Protein AF-A0A3M1V820-F1 (afdb_monomer)

Secondary structure (DSSP, 8-state):
--PPPP------------SSSSSSTTS--PPP---------PPP----------PPPPP---------------------------PPPPPPPP-------HHHHHHHHHHHHHHHHHHHHHHHHHHHTTT--HHHHHHHHHHHHHHTT-EEEEEEEEEEEEEEEE---GGGGGGG-GGGEEEEEEEEEEEEIIIIIHHHHHHHHHHHHHGGG-HHHHHHHHHHHHHHHHHHHHH-EEETTTEEE--TTHHHHHHHHHHHHH-TT-HHHHHHHHHHHHHHIIIIIIIIHHHHHHTTS--SEEEETTTGGGSHHHHHHHHHHHH-

Sequence (324 aa):
MPEPSRPIRATVSAMATGYTLDRELATGRRSAVVRVEERCGLPAASNRGQRRRRERPFEVVCGGGVSHRRTPHRCCERKASVSSRMEPPLPPVPPIYPMIGCASLLLALLFVLLLPLLLMDLMQTALIRLHLTPAAALLTVLGIFVGSVINIPVYRIEREEWQPVYVVGPLGLGLFSDRFRRVRQETIIAINVGGCVIPCLLVLWELTHIVPLGSDALVRTLVVTALNIGACYAVARPVPGLGIMMPGFVSPLVAVSASWLVMIGMPEIRVAAAFIAGVLGPLVGADLLHLREVRGVAMGMLSIGGAGTFDGIVLSGILAAVLA

Solvent-accessible surface area (backbone atoms only — not comparable to full-atom values): 19132 Å² total; per-residue (Å²): 136,90,81,84,84,87,79,83,90,78,88,82,85,74,91,77,89,84,81,77,71,80,74,52,79,81,54,97,67,85,85,80,85,85,79,88,81,88,82,84,82,77,84,89,78,86,82,87,84,87,84,89,83,90,87,78,91,81,87,83,84,91,77,89,84,91,82,92,80,95,72,90,72,81,78,77,78,78,76,78,76,79,76,78,76,72,74,76,77,75,76,79,77,77,84,80,73,78,85,64,48,73,66,54,50,49,50,50,52,49,46,68,61,45,50,59,55,53,50,51,52,52,44,32,55,21,32,40,70,58,83,32,53,71,67,58,17,47,53,46,54,52,44,23,58,63,26,25,78,40,66,48,77,77,46,77,42,82,41,96,60,79,18,68,23,80,44,70,40,82,93,53,59,29,76,80,41,80,87,46,54,47,71,34,47,39,31,35,36,24,42,9,37,16,10,34,50,49,54,51,51,50,39,56,55,46,45,67,67,37,56,81,71,36,68,66,52,44,52,44,34,50,49,28,23,51,54,13,17,53,53,27,37,75,61,35,42,79,40,80,74,75,46,76,46,60,71,64,62,55,30,18,53,43,8,24,54,37,23,65,68,60,34,66,96,39,72,90,51,24,26,43,36,5,22,39,8,3,30,46,3,34,47,45,18,32,50,60,69,41,47,72,62,46,72,75,47,64,38,31,65,48,45,47,29,48,72,8,58,77,14,53,27,39,45,9,15,37,51,3,28,66,72,78

Mean predicted aligned error: 17.25 Å

Foldseek 3Di:
DDDDDDDDDDDDDDDDDDDPPPPPVVPPDDDDDDDDDDDDDDPDDDDDDDDDDDDDDDDDDDDDDDDDDDDDDPPPPPPPPPPPPPDPPDPPDPPPPPPCDPVNVVVVVVCVVVVLVVVLVLQLVLVVLLVDDSVRSNVLSVQLQVQLVDWAFDDKDFAPDWFFAQPCDPPSVSVVDPVNGDTDRMETETEGCNQAVSLVVSLVSLVVVQVVVDDLSVVLLVVLLVQLLQQLQVAWDQDAAPGIDGDLVSQLVSLQVSLVVSCVVPPSSSLSSSLNSQQNNCQNNTHVVCVVVCSVHRYHYHYRSNVGCPDSNNCSSSSNNSND

pLDDT: mean 70.62, std 27.75, range [24.06, 98.69]

Structure (mmCIF, N/CA/C/O backbone):
data_AF-A0A3M1V820-F1
#
_entry.id   AF-A0A3M1V820-F1
#
loop_
_atom_site.group_PDB
_atom_site.id
_atom_site.type_symbol
_atom_site.label_atom_id
_atom_site.label_alt_id
_atom_site.label_comp_id
_atom_site.label_asym_id
_atom_site.label_entity_id
_atom_site.label_seq_id
_atom_site.pdbx_PDB_ins_code
_atom_site.Cartn_x
_atom_site.Cartn_y
_atom_site.Cartn_z
_atom_site.occupancy
_atom_site.B_iso_or_equiv
_atom_site.auth_seq_id
_atom_site.auth_comp_id
_atom_site.auth_asym_id
_atom_site.auth_atom_id
_atom_site.pdbx_PDB_model_num
ATOM 1 N N . MET A 1 1 ? -81.909 18.858 45.962 1.00 32.38 1 MET A N 1
ATOM 2 C CA . MET A 1 1 ? -80.833 17.955 46.419 1.00 32.38 1 MET A CA 1
ATOM 3 C C . MET A 1 1 ? -79.939 17.671 45.226 1.00 32.38 1 MET A C 1
ATOM 5 O O . MET A 1 1 ? -80.479 17.175 44.246 1.00 32.38 1 MET A O 1
ATOM 9 N N . PRO A 1 2 ? -78.657 18.063 45.218 1.00 36.12 2 PRO A N 1
ATOM 10 C CA . PRO A 1 2 ? -77.803 17.800 44.069 1.00 36.12 2 PRO A CA 1
ATOM 11 C C . PRO A 1 2 ? -77.073 16.462 44.249 1.00 36.12 2 PRO A C 1
ATOM 13 O O . PRO A 1 2 ? -76.250 16.318 45.150 1.00 36.12 2 PRO A O 1
ATOM 16 N N . GLU A 1 3 ? -77.389 15.491 43.390 1.00 32.41 3 GLU A N 1
ATOM 17 C CA . GLU A 1 3 ? -76.540 14.323 43.137 1.00 32.41 3 GLU A CA 1
ATOM 18 C C . GLU A 1 3 ? -75.417 14.694 42.148 1.00 32.41 3 GLU A C 1
ATOM 20 O O . GLU A 1 3 ? -75.668 15.429 41.187 1.00 32.41 3 GLU A O 1
ATOM 25 N N . PRO A 1 4 ? -74.180 14.210 42.365 1.00 34.75 4 PRO A N 1
ATOM 26 C CA . PRO A 1 4 ? -73.022 14.592 41.574 1.00 34.75 4 PRO A CA 1
ATOM 27 C C . PRO A 1 4 ? -72.835 13.752 40.300 1.00 34.75 4 PRO A C 1
ATOM 29 O O . PRO A 1 4 ? -73.167 12.570 40.205 1.00 34.75 4 PRO A O 1
ATOM 32 N N . SER A 1 5 ? -72.236 14.428 39.328 1.00 32.34 5 SER A N 1
ATOM 33 C CA . SER A 1 5 ? -71.859 14.027 37.979 1.00 32.34 5 SER A CA 1
ATOM 34 C C . SER A 1 5 ? -70.957 12.785 37.897 1.00 32.34 5 SER A C 1
ATOM 36 O O . SER A 1 5 ? -69.951 12.657 38.590 1.00 32.34 5 SER A O 1
ATOM 38 N N . ARG A 1 6 ? -71.278 11.891 36.952 1.00 31.89 6 ARG A N 1
ATOM 39 C CA . ARG A 1 6 ? -70.390 10.820 36.469 1.00 31.89 6 ARG A CA 1
ATOM 40 C C . ARG A 1 6 ? -69.459 11.361 35.376 1.00 31.89 6 ARG A C 1
ATOM 42 O O . ARG A 1 6 ? -69.975 11.948 34.426 1.00 31.89 6 ARG A O 1
ATOM 49 N N . PRO A 1 7 ? -68.151 11.046 35.402 1.00 28.52 7 PRO A N 1
ATOM 50 C CA . PRO A 1 7 ? -67.354 11.065 34.183 1.00 28.52 7 PRO A CA 1
ATOM 51 C C . PRO A 1 7 ? -66.745 9.692 33.841 1.00 28.52 7 PRO A C 1
ATOM 53 O O . PRO A 1 7 ? -66.083 9.046 34.646 1.00 28.52 7 PRO A O 1
ATOM 56 N N . ILE A 1 8 ? -67.038 9.264 32.609 1.00 25.95 8 ILE A N 1
ATOM 57 C CA . ILE A 1 8 ? -66.107 8.804 31.562 1.00 25.95 8 I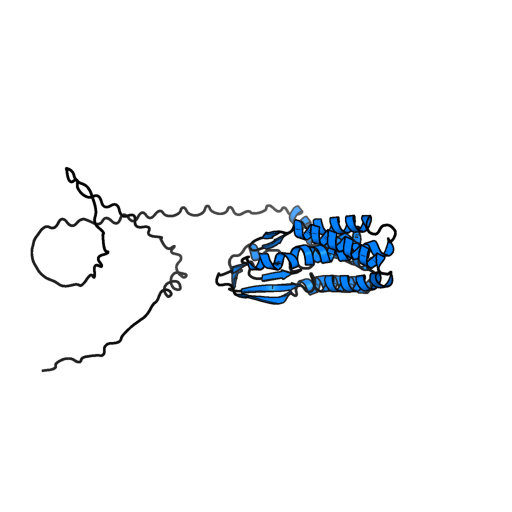LE A CA 1
ATOM 58 C C . ILE A 1 8 ? -64.945 7.896 32.026 1.00 25.95 8 ILE A C 1
ATOM 60 O O . ILE A 1 8 ? -63.929 8.356 32.539 1.00 25.95 8 ILE A O 1
ATOM 64 N N . ARG A 1 9 ? -65.056 6.589 31.732 1.00 24.73 9 ARG A N 1
ATOM 65 C CA . ARG A 1 9 ? -63.930 5.636 31.751 1.00 24.73 9 ARG A CA 1
ATOM 66 C C . ARG A 1 9 ? -62.991 5.923 30.576 1.00 24.73 9 ARG A C 1
ATOM 68 O O . ARG A 1 9 ? -63.381 5.728 29.429 1.00 24.73 9 ARG A O 1
ATOM 75 N N . ALA A 1 10 ? -61.755 6.312 30.875 1.00 25.11 10 ALA A N 1
ATOM 76 C CA . ALA A 1 10 ? -60.638 6.270 29.939 1.00 25.11 10 ALA A CA 1
ATOM 77 C C . ALA A 1 10 ? -59.863 4.958 30.135 1.00 25.11 10 ALA A C 1
ATOM 79 O O . ALA A 1 10 ? -59.412 4.645 31.237 1.00 25.11 10 ALA A O 1
ATOM 80 N N . THR A 1 11 ? -59.727 4.185 29.064 1.00 24.06 11 THR A N 1
ATOM 81 C CA . THR A 1 11 ? -58.868 3.001 28.993 1.00 24.06 11 THR A CA 1
ATOM 82 C C . THR A 1 11 ? -57.445 3.479 28.707 1.00 24.06 11 THR A C 1
ATOM 84 O O . THR A 1 11 ? -57.199 4.027 27.637 1.00 24.06 11 THR A O 1
ATOM 87 N N . VAL A 1 12 ? -56.509 3.300 29.644 1.00 24.58 12 VAL A N 1
ATOM 88 C CA . VAL A 1 12 ? -55.084 3.595 29.421 1.00 24.58 12 VAL A CA 1
ATOM 89 C C . VAL A 1 12 ? -54.324 2.277 29.335 1.00 24.58 12 VAL A C 1
ATOM 91 O O . VAL A 1 12 ? -54.120 1.592 30.333 1.00 24.58 12 VAL A O 1
ATOM 94 N N . SER A 1 13 ? -53.921 1.935 28.115 1.00 25.66 13 SER A N 1
ATOM 95 C CA . SER A 1 13 ? -52.813 1.027 27.838 1.00 25.66 13 SER A CA 1
ATOM 96 C C . SER A 1 13 ? -51.573 1.893 27.648 1.00 25.66 13 SER A C 1
ATOM 98 O O . SER A 1 13 ? -51.570 2.735 26.753 1.00 25.66 13 SER A O 1
ATOM 100 N N . ALA A 1 14 ? -50.540 1.718 28.471 1.00 26.52 14 ALA A N 1
ATOM 101 C CA . ALA A 1 14 ? -49.225 2.282 28.186 1.00 26.52 14 ALA A CA 1
ATOM 102 C C . ALA A 1 14 ? -48.120 1.484 28.887 1.00 26.52 14 ALA A C 1
ATOM 104 O O . ALA A 1 14 ? -47.886 1.616 30.088 1.00 26.52 14 ALA A O 1
ATOM 105 N N . MET A 1 15 ? -47.423 0.672 28.088 1.00 31.66 15 MET A N 1
ATOM 106 C CA . MET A 1 15 ? -45.997 0.416 28.268 1.00 31.66 15 MET A CA 1
ATOM 107 C C . MET A 1 15 ? -45.270 1.760 28.411 1.00 31.66 15 MET A C 1
ATOM 109 O O . MET A 1 15 ? -45.431 2.628 27.557 1.00 31.66 15 MET A O 1
ATOM 113 N N . ALA A 1 16 ? -44.465 1.930 29.456 1.00 27.30 16 ALA A N 1
ATOM 114 C CA . ALA A 1 16 ? -43.548 3.062 29.566 1.00 27.30 16 ALA A CA 1
ATOM 115 C C . ALA A 1 16 ? -42.323 2.684 30.410 1.00 27.30 16 ALA A C 1
ATOM 117 O O . ALA A 1 16 ? -42.145 3.129 31.542 1.00 27.30 16 ALA A O 1
ATOM 118 N N . THR A 1 17 ? -41.458 1.845 29.843 1.00 37.72 17 THR A N 1
ATOM 119 C CA . THR A 1 17 ? -40.022 1.879 30.136 1.00 37.72 17 THR A CA 1
ATOM 120 C C . THR A 1 17 ? -39.424 2.988 29.277 1.00 37.72 17 THR A C 1
ATOM 122 O O . THR A 1 17 ? -39.467 2.904 28.056 1.00 37.72 17 THR A O 1
ATOM 125 N N . GLY A 1 18 ? -38.871 4.021 29.911 1.00 30.86 18 GLY A N 1
ATOM 126 C CA . GLY A 1 18 ? -38.092 5.051 29.223 1.00 30.86 18 GLY A CA 1
ATOM 127 C C . GLY A 1 18 ? -38.722 6.434 29.272 1.00 30.86 18 GLY A C 1
ATOM 128 O O . GLY A 1 18 ? -39.272 6.871 28.284 1.00 30.86 18 GLY A O 1
ATOM 129 N N . TYR A 1 19 ? -38.616 7.118 30.414 1.00 26.17 19 TYR A N 1
ATOM 130 C CA . TYR A 1 19 ? -38.608 8.594 30.479 1.00 26.17 19 TYR A CA 1
ATOM 131 C C . TYR A 1 19 ? -37.955 9.145 31.767 1.00 26.17 19 TYR A C 1
ATOM 133 O O . TYR A 1 19 ? -37.927 10.354 31.978 1.00 26.17 19 TYR A O 1
ATOM 141 N N . THR A 1 20 ? -37.380 8.302 32.636 1.00 27.59 20 THR A N 1
ATOM 142 C CA . THR A 1 20 ? -36.793 8.732 33.922 1.00 27.59 20 THR A CA 1
ATOM 143 C C . THR A 1 20 ? -35.267 8.865 33.936 1.00 27.59 20 THR A C 1
ATOM 145 O O . THR A 1 20 ? -34.715 9.189 34.980 1.00 27.59 20 THR A O 1
ATOM 148 N N . LEU A 1 21 ? -34.571 8.684 32.806 1.00 29.91 21 LEU A N 1
ATOM 149 C CA . LEU A 1 21 ? -33.102 8.794 32.747 1.00 29.91 21 LEU A CA 1
ATOM 150 C C . LEU A 1 21 ? -32.578 10.210 32.440 1.00 29.91 21 LEU A C 1
ATOM 152 O O . LEU A 1 21 ? -31.451 10.526 32.810 1.00 29.91 21 LEU A O 1
ATOM 156 N N . ASP A 1 22 ? -33.390 11.099 31.859 1.00 27.75 22 ASP A N 1
ATOM 157 C CA . ASP A 1 22 ? -32.911 12.425 31.423 1.00 27.75 22 ASP A CA 1
ATOM 158 C C . ASP A 1 22 ? -32.883 13.502 32.520 1.00 27.75 22 ASP A C 1
ATOM 160 O O . ASP A 1 22 ? -32.276 14.556 32.336 1.00 27.75 22 ASP A O 1
ATOM 164 N N . ARG A 1 23 ? -33.492 13.268 33.692 1.00 27.66 23 ARG A N 1
ATOM 165 C CA . ARG A 1 23 ? -33.484 14.253 34.795 1.00 27.66 23 ARG A CA 1
ATOM 166 C C . ARG A 1 23 ? -32.422 14.018 35.871 1.00 27.66 23 ARG A C 1
ATOM 168 O O . ARG A 1 23 ? -32.161 14.939 36.640 1.00 27.66 23 ARG A O 1
ATOM 175 N N . GLU A 1 24 ? -31.770 12.854 35.912 1.00 32.28 24 GLU A N 1
ATOM 176 C CA . GLU A 1 24 ? -30.721 12.560 36.911 1.00 32.28 24 GLU A CA 1
ATOM 177 C C . GLU A 1 24 ? -29.295 12.912 36.449 1.00 32.28 24 GLU A C 1
ATOM 179 O O . GLU A 1 24 ? -28.386 13.002 37.272 1.00 32.28 24 GLU A O 1
ATOM 184 N N . LEU A 1 25 ? -29.085 13.236 35.168 1.00 31.64 25 LEU A N 1
ATOM 185 C CA . LEU A 1 25 ? -27.771 13.642 34.642 1.00 31.64 25 LEU A CA 1
ATOM 186 C C . LEU A 1 25 ? -27.348 15.081 35.009 1.00 31.64 25 LEU A C 1
ATOM 188 O O . LEU A 1 25 ? -26.201 15.454 34.774 1.00 31.64 25 LEU A O 1
ATOM 192 N N . ALA A 1 26 ? -28.223 15.879 35.633 1.00 33.12 26 ALA A N 1
ATOM 193 C CA . ALA A 1 26 ? -27.904 17.242 36.081 1.00 33.12 26 ALA A CA 1
ATOM 194 C C . ALA A 1 26 ? -27.419 17.332 37.543 1.00 33.12 26 ALA A C 1
ATOM 196 O O . ALA A 1 26 ? -26.947 18.382 37.974 1.00 33.12 26 ALA A O 1
ATOM 197 N N . THR A 1 27 ? -27.505 16.252 38.324 1.00 34.19 27 THR A N 1
ATOM 198 C CA . THR A 1 27 ? -27.058 16.241 39.726 1.00 34.19 27 THR A CA 1
ATOM 199 C C . THR A 1 27 ? -26.357 14.921 40.004 1.00 34.19 27 THR A C 1
ATOM 201 O O . THR A 1 27 ? -27.015 13.919 40.228 1.00 34.19 27 THR A O 1
ATOM 204 N N . GLY A 1 28 ? -25.023 14.897 39.934 1.00 32.66 28 GLY A N 1
ATOM 205 C CA . GLY A 1 28 ? -24.199 13.682 39.993 1.00 32.66 28 GLY A CA 1
ATOM 206 C C . GLY A 1 28 ? -24.381 12.817 41.249 1.00 32.66 28 GLY A C 1
ATOM 207 O O . GLY A 1 28 ? -23.524 12.796 42.131 1.00 32.66 28 GLY A O 1
ATOM 208 N N . ARG A 1 29 ? -25.468 12.049 41.312 1.00 31.08 29 ARG A N 1
ATOM 209 C CA . ARG A 1 29 ? -25.733 11.017 42.313 1.00 31.08 29 ARG A CA 1
ATOM 210 C C . ARG A 1 29 ? -25.803 9.673 41.601 1.00 31.08 29 ARG A C 1
ATOM 212 O O . ARG A 1 29 ? -26.635 9.454 40.734 1.00 31.08 29 ARG A O 1
ATOM 219 N N . ARG A 1 30 ? -24.860 8.796 41.950 1.00 31.66 30 ARG A N 1
ATOM 220 C CA . ARG A 1 30 ? -24.718 7.445 41.393 1.00 31.66 30 ARG A CA 1
ATOM 221 C C . ARG A 1 30 ? -25.864 6.555 41.879 1.00 31.66 30 ARG A C 1
ATOM 223 O O . ARG A 1 30 ? -26.168 6.543 43.070 1.00 31.66 30 ARG A O 1
ATOM 230 N N . SER A 1 31 ? -26.466 5.806 40.962 1.00 30.47 31 SER A N 1
ATOM 231 C CA . SER A 1 31 ? -27.559 4.867 41.223 1.00 30.47 31 SER A CA 1
ATOM 232 C C . SER A 1 31 ? -27.061 3.635 41.993 1.00 30.47 31 SER A C 1
ATOM 234 O O . SER A 1 31 ? -26.048 3.038 41.633 1.00 30.47 31 SER A O 1
ATOM 236 N N . ALA A 1 32 ? -27.774 3.237 43.048 1.00 28.92 32 ALA A N 1
ATOM 237 C CA . ALA A 1 32 ? -27.504 2.012 43.798 1.00 28.92 32 ALA A CA 1
ATOM 238 C C . ALA A 1 32 ? -28.244 0.822 43.165 1.00 28.92 32 ALA A C 1
ATOM 240 O O . ALA A 1 32 ? -29.462 0.865 42.995 1.00 28.92 32 ALA A O 1
ATOM 241 N N . VAL A 1 33 ? -27.527 -0.259 42.849 1.00 28.88 33 VAL A N 1
ATOM 242 C CA . VAL A 1 33 ? -28.131 -1.532 42.428 1.00 28.88 33 VAL A CA 1
ATOM 243 C C . VAL A 1 33 ? -28.560 -2.301 43.680 1.00 28.88 33 VAL A C 1
ATOM 245 O O . VAL A 1 33 ? -27.724 -2.751 44.461 1.00 28.88 33 VAL A O 1
ATOM 248 N N . VAL A 1 34 ? -29.870 -2.452 43.889 1.00 26.91 34 VAL A N 1
ATOM 249 C CA . VAL A 1 34 ? -30.429 -3.207 45.021 1.00 26.91 34 VAL A CA 1
ATOM 250 C C . VAL A 1 34 ? -30.570 -4.677 44.624 1.00 26.91 34 VAL A C 1
ATOM 252 O O . VAL A 1 34 ? -31.413 -5.027 43.802 1.00 26.91 34 VAL A O 1
ATOM 255 N N . ARG A 1 35 ? -29.752 -5.554 45.217 1.00 25.77 35 ARG A N 1
ATOM 256 C CA . ARG A 1 35 ? -29.899 -7.015 45.118 1.00 25.77 35 ARG A CA 1
ATOM 257 C C . ARG A 1 35 ? -30.579 -7.517 46.399 1.00 25.77 35 ARG A C 1
ATOM 259 O O . ARG A 1 35 ? -30.016 -7.378 47.480 1.00 25.77 35 ARG A O 1
ATOM 266 N N . VAL A 1 36 ? -31.795 -8.052 46.285 1.00 28.42 36 VAL A N 1
ATOM 267 C CA . VAL A 1 36 ? -32.568 -8.597 47.418 1.00 28.42 36 VAL A CA 1
ATOM 268 C C . VAL A 1 36 ? -32.260 -10.092 47.551 1.00 28.42 36 VAL A C 1
ATOM 270 O O . VAL A 1 36 ? -32.600 -10.865 46.662 1.00 28.42 36 VAL A O 1
ATOM 273 N N . GLU A 1 37 ? -31.602 -10.502 48.639 1.00 27.64 37 GLU A N 1
ATOM 274 C CA . GLU A 1 37 ? -31.499 -11.914 49.044 1.00 27.64 37 GLU A CA 1
ATOM 275 C C . GLU A 1 37 ? -32.604 -12.234 50.062 1.00 27.64 37 GLU A C 1
ATOM 277 O O . GLU A 1 37 ? -32.662 -11.638 51.139 1.00 27.64 37 GLU A O 1
ATOM 282 N N . GLU A 1 38 ? -33.473 -13.194 49.744 1.00 31.33 38 GLU A N 1
ATOM 283 C CA . GLU A 1 38 ? -34.455 -13.734 50.686 1.00 31.33 38 GLU A CA 1
ATOM 284 C C . GLU A 1 38 ? -33.815 -14.835 51.548 1.00 31.33 38 GLU A C 1
ATOM 286 O O . GLU A 1 38 ? -33.436 -15.896 51.054 1.00 31.33 38 GLU A O 1
ATOM 291 N N . ARG A 1 39 ? -33.731 -14.623 52.867 1.00 26.91 39 ARG A N 1
ATOM 292 C CA . ARG A 1 39 ? -33.581 -15.714 53.846 1.00 26.91 39 ARG A CA 1
ATOM 293 C C . ARG A 1 39 ? -34.841 -15.802 54.695 1.00 26.91 39 ARG A C 1
ATOM 295 O O . ARG A 1 39 ? -34.973 -15.099 55.694 1.00 26.91 39 ARG A O 1
ATOM 302 N N . CYS A 1 40 ? -35.753 -16.697 54.328 1.00 30.05 40 CYS A N 1
ATOM 303 C CA . CYS A 1 40 ? -36.837 -17.116 55.213 1.00 30.05 40 CYS A CA 1
ATOM 304 C C . CYS A 1 40 ? -36.332 -18.203 56.172 1.00 30.05 40 CYS A C 1
ATOM 306 O O . CYS A 1 40 ? -36.133 -19.350 55.781 1.00 30.05 40 CYS A O 1
ATOM 308 N N . GLY A 1 41 ? -36.140 -17.846 57.443 1.00 27.27 41 GLY A N 1
ATOM 309 C CA . GLY A 1 41 ? -36.051 -18.813 58.536 1.00 27.27 41 GLY A CA 1
ATOM 310 C C . GLY A 1 41 ? -37.455 -19.212 58.990 1.00 27.27 41 GLY A C 1
ATOM 311 O O . GLY A 1 41 ? -38.169 -18.393 59.564 1.00 27.27 41 GLY A O 1
ATOM 312 N N . LEU A 1 42 ? -37.860 -20.455 58.732 1.00 29.16 42 LEU A N 1
ATOM 313 C CA . LEU A 1 42 ? -39.041 -21.068 59.352 1.00 29.16 42 LEU A CA 1
ATOM 314 C C . LEU A 1 42 ? -38.680 -21.570 60.764 1.00 29.16 42 LEU A C 1
ATOM 316 O O . LEU A 1 42 ? -37.586 -22.113 60.940 1.00 29.16 42 LEU A O 1
ATOM 320 N N . PRO A 1 43 ? -39.564 -21.450 61.773 1.00 29.16 43 PRO A N 1
ATOM 321 C CA . PRO A 1 43 ? -39.369 -22.138 63.044 1.00 29.16 43 PRO A CA 1
ATOM 322 C C . PRO A 1 43 ? -39.544 -23.658 62.874 1.00 29.16 43 PRO A C 1
ATOM 324 O O . PRO A 1 43 ? -40.358 -24.129 62.081 1.00 29.16 43 PRO A O 1
ATOM 327 N N . ALA A 1 44 ? -38.738 -24.411 63.623 1.00 30.88 44 ALA A N 1
ATOM 328 C CA . ALA A 1 44 ? -38.570 -25.857 63.533 1.00 30.88 44 ALA A CA 1
ATOM 329 C C . ALA A 1 44 ? -39.866 -26.658 63.763 1.00 30.88 44 ALA A C 1
ATOM 331 O O . ALA A 1 44 ? -40.577 -26.432 64.741 1.00 30.88 44 ALA A O 1
ATOM 332 N N . ALA A 1 45 ? -40.107 -27.665 62.919 1.00 30.41 45 ALA A N 1
ATOM 333 C CA . ALA A 1 45 ? -41.097 -28.711 63.156 1.00 30.41 45 ALA A CA 1
ATOM 334 C C . ALA A 1 45 ? -40.397 -30.071 63.257 1.00 30.41 45 ALA A C 1
ATOM 336 O O . ALA A 1 45 ? -39.675 -30.499 62.355 1.00 30.41 45 ALA A O 1
ATOM 337 N N . SER A 1 46 ? -40.605 -30.734 64.392 1.00 31.14 46 SER A N 1
ATOM 338 C CA . SER A 1 46 ? -40.155 -32.095 64.650 1.00 31.14 46 SER A CA 1
ATOM 339 C C . SER A 1 46 ? -40.947 -33.097 63.796 1.00 31.14 46 SER A C 1
ATOM 341 O O . SER A 1 46 ? -42.172 -33.028 63.747 1.00 31.14 46 SER A O 1
ATOM 343 N N . ASN A 1 47 ? -40.216 -34.079 63.265 1.00 29.34 47 ASN A N 1
ATOM 344 C CA . ASN A 1 47 ? -40.627 -35.410 62.805 1.00 29.34 47 ASN A CA 1
ATOM 345 C C . ASN A 1 47 ? -41.383 -35.617 61.469 1.00 29.34 47 ASN A C 1
ATOM 347 O O . ASN A 1 47 ? -42.556 -35.307 61.321 1.00 29.34 47 ASN A O 1
ATOM 351 N N . ARG A 1 48 ? -40.677 -36.382 60.612 1.00 29.42 48 ARG A N 1
ATOM 352 C CA . ARG A 1 48 ? -41.108 -37.422 59.649 1.00 29.42 48 ARG A CA 1
ATOM 353 C C . ARG A 1 48 ? -42.054 -37.043 58.501 1.00 29.42 48 ARG A C 1
ATOM 355 O O . ARG A 1 48 ? -43.219 -36.743 58.701 1.00 29.42 48 ARG A O 1
ATOM 362 N N . GLY A 1 49 ? -41.594 -37.346 57.281 1.00 27.50 49 GLY A N 1
ATOM 363 C CA . GLY A 1 49 ? -42.474 -37.812 56.201 1.00 27.50 49 GLY A CA 1
ATOM 364 C C . GLY A 1 49 ? -42.381 -37.020 54.900 1.00 27.50 49 GLY A C 1
ATOM 365 O O . GLY A 1 49 ? -42.615 -35.825 54.850 1.00 27.50 49 GLY A O 1
ATOM 366 N N . GLN A 1 50 ? -42.030 -37.725 53.833 1.00 28.86 50 GLN A N 1
ATOM 367 C CA . GLN A 1 50 ? -41.774 -37.258 52.474 1.00 28.86 50 GLN A CA 1
ATOM 368 C C . GLN A 1 50 ? -42.942 -36.551 51.743 1.00 28.86 50 GLN A C 1
ATOM 370 O O . GLN A 1 50 ? -44.058 -37.051 51.698 1.00 28.86 50 GLN A O 1
ATOM 375 N N . ARG A 1 51 ? -42.529 -35.551 50.942 1.00 26.50 51 ARG A N 1
ATOM 376 C CA . ARG A 1 51 ? -42.893 -35.262 49.530 1.00 26.50 51 ARG A CA 1
ATOM 377 C C . ARG A 1 51 ? -44.140 -34.418 49.171 1.00 26.50 51 ARG A C 1
ATOM 379 O O . ARG A 1 51 ? -45.276 -34.850 49.272 1.00 26.50 51 ARG A O 1
ATOM 386 N N . ARG A 1 52 ? -43.794 -33.347 48.426 1.00 28.17 52 ARG A N 1
ATOM 387 C CA . ARG A 1 52 ? -44.448 -32.699 47.261 1.00 28.17 52 ARG A CA 1
ATOM 388 C C . ARG A 1 52 ? -45.740 -31.899 47.496 1.00 28.17 52 ARG A C 1
ATOM 390 O O . ARG A 1 52 ? -46.800 -32.498 47.600 1.00 28.17 52 ARG A O 1
ATOM 397 N N . ARG A 1 53 ? -45.688 -30.577 47.235 1.00 25.81 53 ARG A N 1
ATOM 398 C CA . ARG A 1 53 ? -46.519 -29.921 46.191 1.00 25.81 53 ARG A CA 1
ATOM 399 C C . ARG A 1 53 ? -46.185 -28.435 45.938 1.00 25.81 53 ARG A C 1
ATOM 401 O O . ARG A 1 53 ? -46.119 -27.645 46.860 1.00 25.81 53 ARG A O 1
ATOM 408 N N . ARG A 1 54 ? -46.037 -28.143 44.636 1.00 27.33 54 ARG A N 1
ATOM 409 C CA . ARG A 1 54 ? -46.223 -26.899 43.854 1.00 27.33 54 ARG A CA 1
ATOM 410 C C . ARG A 1 54 ? -46.621 -25.619 44.610 1.00 27.33 54 ARG A C 1
ATOM 412 O O . ARG A 1 54 ? -47.730 -25.549 45.129 1.00 27.33 54 ARG A O 1
ATOM 419 N N . GLU A 1 55 ? -45.819 -24.568 44.453 1.00 26.89 55 GLU A N 1
ATOM 420 C CA . GLU A 1 55 ? -46.197 -23.183 44.761 1.00 26.89 55 GLU A CA 1
ATOM 421 C C . GLU A 1 55 ? -46.612 -22.443 43.476 1.00 26.89 55 GLU A C 1
ATOM 423 O O . GLU A 1 55 ? -45.950 -22.538 42.441 1.00 26.89 55 GLU A O 1
ATOM 428 N N . ARG A 1 56 ? -47.759 -21.755 43.531 1.00 24.17 56 ARG A N 1
ATOM 429 C CA . ARG A 1 56 ? -48.204 -20.742 42.558 1.00 24.17 56 ARG A CA 1
ATOM 430 C C . ARG A 1 56 ? -47.920 -19.360 43.162 1.00 24.17 56 ARG A C 1
ATOM 432 O O . ARG A 1 56 ? -48.012 -19.245 44.384 1.00 24.17 56 ARG A O 1
ATOM 439 N N . PRO A 1 57 ? -47.648 -18.318 42.361 1.00 26.14 57 PRO A N 1
ATOM 440 C CA . PRO A 1 57 ? -47.402 -16.988 42.899 1.00 26.14 57 PRO A CA 1
ATOM 441 C C . PRO A 1 57 ? -48.725 -16.328 43.312 1.00 26.14 57 PRO A C 1
ATOM 443 O O . PRO A 1 57 ? -49.700 -16.364 42.563 1.00 26.14 57 PRO A O 1
ATOM 446 N N . PHE A 1 58 ? -48.754 -15.738 44.507 1.00 26.77 58 PHE A N 1
ATOM 447 C CA . PHE A 1 58 ? -49.838 -14.871 44.969 1.00 26.77 58 PHE A CA 1
ATOM 448 C C . PHE A 1 58 ? -49.418 -13.404 44.803 1.00 26.77 58 PHE A C 1
ATOM 450 O O . PHE A 1 58 ? -48.436 -12.965 45.399 1.00 26.77 58 PHE A O 1
ATOM 457 N N . GLU A 1 59 ? -50.179 -12.661 43.996 1.00 25.08 59 GLU A N 1
ATOM 458 C CA . GLU A 1 59 ? -50.218 -11.194 43.977 1.00 25.08 59 GLU A CA 1
ATOM 459 C C . GLU A 1 59 ? -50.805 -10.665 45.292 1.00 25.08 59 GLU A C 1
ATOM 461 O O . GLU A 1 59 ? -51.812 -11.183 45.780 1.00 25.08 59 GLU A O 1
ATOM 466 N N . VAL A 1 60 ? -50.231 -9.589 45.837 1.00 28.17 60 VAL A N 1
ATOM 467 C CA . VAL A 1 60 ? -50.868 -8.807 46.906 1.00 28.17 60 VAL A CA 1
ATOM 468 C C . VAL A 1 60 ? -51.047 -7.371 46.428 1.00 28.17 60 VAL A C 1
ATOM 470 O O . VAL A 1 60 ? -50.087 -6.621 46.265 1.00 28.17 60 VAL A O 1
ATOM 473 N N . VAL A 1 61 ? -52.313 -7.013 46.214 1.00 26.12 61 VAL A N 1
ATOM 474 C CA . VAL A 1 61 ? -52.812 -5.659 45.958 1.00 26.12 61 VAL A CA 1
ATOM 475 C C . VAL A 1 61 ? -53.038 -4.971 47.309 1.00 26.12 61 VAL A C 1
ATOM 477 O O . VAL A 1 61 ? -53.805 -5.466 48.133 1.00 26.12 61 VAL A O 1
ATOM 480 N N . CYS A 1 62 ? -52.398 -3.825 47.551 1.00 26.70 62 CYS A N 1
ATOM 481 C CA . CYS A 1 62 ? -52.649 -3.010 48.744 1.00 26.70 62 CYS A CA 1
ATOM 482 C C . CYS A 1 62 ? -53.781 -2.007 48.475 1.00 26.70 62 CYS A C 1
ATOM 484 O O . CYS A 1 62 ? -53.570 -0.992 47.816 1.00 26.70 62 CYS A O 1
ATOM 486 N N . GLY A 1 63 ? -54.977 -2.286 49.000 1.00 24.62 63 GLY A N 1
ATOM 487 C CA . GLY A 1 63 ? -56.098 -1.345 49.074 1.00 24.62 63 GLY A CA 1
ATOM 488 C C . GLY A 1 63 ? -56.300 -0.843 50.506 1.00 24.62 63 GLY A C 1
ATOM 489 O O . GLY A 1 63 ? -56.288 -1.634 51.447 1.00 24.62 63 GLY A O 1
ATOM 490 N N . GLY A 1 64 ? -56.459 0.472 50.670 1.00 29.50 64 GLY A N 1
ATOM 491 C CA . GLY A 1 64 ? -56.720 1.122 51.956 1.00 29.50 64 GLY A CA 1
ATOM 492 C C . GLY A 1 64 ? -58.164 0.960 52.445 1.00 29.50 64 GLY A C 1
ATOM 493 O O . GLY A 1 64 ? -59.092 0.836 51.650 1.00 29.50 64 GLY A O 1
ATOM 494 N N . GLY A 1 65 ? -58.352 1.004 53.767 1.00 26.12 65 GLY A N 1
ATOM 495 C CA . GLY A 1 65 ? -59.671 1.024 54.404 1.00 26.12 65 GLY A CA 1
ATOM 496 C C . GLY A 1 65 ? -59.615 0.765 55.913 1.00 26.12 65 GLY A C 1
ATOM 497 O O . GLY A 1 65 ? -58.994 -0.187 56.368 1.00 26.12 65 GLY A O 1
ATOM 498 N N . VAL A 1 66 ? -60.254 1.647 56.678 1.00 35.72 66 VAL A N 1
ATOM 499 C CA . VAL A 1 66 ? -60.318 1.733 58.150 1.00 35.72 66 VAL A CA 1
ATOM 500 C C . VAL A 1 66 ? -61.225 0.648 58.761 1.00 35.72 66 VAL A C 1
ATOM 502 O O . VAL A 1 66 ? -62.325 0.469 58.252 1.00 35.72 66 VAL A O 1
ATOM 505 N N . SER A 1 67 ? -60.844 0.009 59.886 1.00 28.48 67 SER A N 1
ATOM 506 C CA . SER A 1 67 ? -61.767 -0.392 60.983 1.00 28.48 67 SER A CA 1
ATOM 507 C C . SER A 1 67 ? -61.058 -1.017 62.206 1.00 28.48 67 SER A C 1
ATOM 509 O O . SER A 1 67 ? -60.035 -1.688 62.095 1.00 28.48 67 SER A O 1
ATOM 511 N N . HIS A 1 68 ? -61.654 -0.792 63.380 1.00 34.91 68 HIS A N 1
ATOM 512 C CA . HIS A 1 68 ? -61.308 -1.256 64.728 1.00 34.91 68 HIS A CA 1
ATOM 513 C C . HIS A 1 68 ? -61.246 -2.789 64.909 1.00 34.91 68 HIS A C 1
ATOM 515 O O . HIS A 1 68 ? -62.211 -3.477 64.589 1.00 34.91 68 HIS A O 1
ATOM 521 N N . ARG A 1 69 ? -60.220 -3.292 65.621 1.00 30.19 69 ARG A N 1
ATOM 522 C CA . ARG A 1 69 ? -60.300 -4.115 66.863 1.00 30.19 69 ARG A CA 1
ATOM 523 C C . ARG A 1 69 ? -58.923 -4.690 67.234 1.00 30.19 69 ARG A C 1
ATOM 525 O O . ARG A 1 69 ? -58.107 -5.005 66.380 1.00 30.19 69 ARG A O 1
ATOM 532 N N . ARG A 1 70 ? -58.677 -4.789 68.545 1.00 37.75 70 ARG A N 1
ATOM 533 C CA . ARG A 1 70 ? -57.432 -5.244 69.185 1.00 37.75 70 ARG A CA 1
ATOM 534 C C . ARG A 1 70 ? -57.208 -6.756 69.018 1.00 37.75 70 ARG A C 1
ATOM 536 O O . ARG A 1 70 ? -57.989 -7.529 69.560 1.00 37.75 70 ARG A O 1
ATOM 543 N N . THR A 1 71 ? -56.075 -7.139 68.429 1.00 32.56 71 THR A N 1
ATOM 544 C CA . THR A 1 71 ? -55.298 -8.360 68.733 1.00 32.56 71 THR A CA 1
ATOM 545 C C . THR A 1 71 ? -53.805 -8.042 68.540 1.00 32.56 71 THR A C 1
ATOM 547 O O . THR A 1 71 ? -53.461 -7.326 67.597 1.00 32.56 71 THR A O 1
ATOM 550 N N . PRO A 1 72 ? -52.885 -8.505 69.410 1.00 31.27 72 PRO A N 1
ATOM 551 C CA . PRO A 1 72 ? -51.468 -8.204 69.265 1.00 31.27 72 PRO A CA 1
ATOM 552 C C . PRO A 1 72 ? -50.849 -9.204 68.284 1.00 31.27 72 PRO A C 1
ATOM 554 O O . PRO A 1 72 ? -50.257 -10.206 68.679 1.00 31.27 72 PRO A O 1
ATOM 557 N N . HIS A 1 73 ? -50.984 -8.958 66.983 1.00 33.75 73 HIS A N 1
ATOM 558 C CA . HIS A 1 73 ? -50.106 -9.618 66.023 1.00 33.75 73 HIS A CA 1
ATOM 559 C C . HIS A 1 73 ? -48.720 -8.986 66.158 1.00 33.75 73 HIS A C 1
ATOM 561 O O . HIS A 1 73 ? -48.563 -7.783 65.956 1.00 33.75 73 HIS A O 1
ATOM 567 N N . ARG A 1 74 ? -47.723 -9.793 66.554 1.00 33.34 74 ARG A N 1
ATOM 568 C CA . ARG A 1 74 ? -46.305 -9.410 66.539 1.00 33.34 74 ARG A CA 1
ATOM 569 C C . ARG A 1 74 ? -46.000 -8.791 65.179 1.00 33.34 74 ARG A C 1
ATOM 571 O O . ARG A 1 74 ? -45.979 -9.494 64.171 1.00 33.34 74 ARG A O 1
ATOM 578 N N . CYS A 1 75 ? -45.777 -7.482 65.171 1.00 30.23 75 CYS A N 1
ATOM 579 C CA . CYS A 1 75 ? -45.237 -6.785 64.023 1.00 30.23 75 CYS A CA 1
ATOM 580 C C . CYS A 1 75 ? -43.846 -7.380 63.790 1.00 30.23 75 CYS A C 1
ATOM 582 O O . CYS A 1 75 ? -42.931 -7.177 64.587 1.00 30.23 75 CYS A O 1
ATOM 584 N N . CYS A 1 76 ? -43.713 -8.221 62.767 1.00 32.50 76 CYS A N 1
ATOM 585 C CA . CYS A 1 76 ? -42.412 -8.660 62.304 1.00 32.50 76 CYS A CA 1
ATOM 586 C C . CYS A 1 76 ? -41.773 -7.413 61.688 1.00 32.50 76 CYS A C 1
ATOM 588 O O . CYS A 1 76 ? -42.099 -7.045 60.559 1.00 32.50 76 CYS A O 1
ATOM 590 N N . GLU A 1 77 ? -40.967 -6.695 62.475 1.00 33.16 77 GLU A N 1
ATOM 591 C CA . GLU A 1 77 ? -40.176 -5.569 61.991 1.00 33.16 77 GLU A CA 1
ATOM 592 C C . GLU A 1 77 ? -39.313 -6.069 60.838 1.00 33.16 77 GLU A C 1
ATOM 594 O O . GLU A 1 77 ? -38.307 -6.759 61.016 1.00 33.16 77 GLU A O 1
ATOM 599 N N . ARG A 1 78 ? -39.734 -5.734 59.620 1.00 31.27 78 ARG A N 1
ATOM 600 C CA . ARG A 1 78 ? -38.967 -5.977 58.411 1.00 31.27 78 ARG A CA 1
ATOM 601 C C . ARG A 1 78 ? -37.822 -4.963 58.412 1.00 31.27 78 ARG A C 1
ATOM 603 O O . ARG A 1 78 ? -37.916 -3.901 57.807 1.00 31.27 78 ARG A O 1
ATOM 610 N N . LYS A 1 79 ? -36.740 -5.265 59.135 1.00 27.47 79 LYS A N 1
ATOM 611 C CA . LYS A 1 79 ? -35.467 -4.559 58.966 1.00 27.47 79 LYS A CA 1
ATOM 612 C C . LYS A 1 79 ? -34.913 -4.942 57.599 1.00 27.47 79 LYS A C 1
ATOM 614 O O . LYS A 1 79 ? -34.174 -5.910 57.463 1.00 27.47 79 LYS A O 1
ATOM 619 N N . ALA A 1 80 ? -35.297 -4.184 56.576 1.00 30.97 80 ALA A N 1
ATOM 620 C CA . ALA A 1 80 ? -34.537 -4.122 55.342 1.00 30.97 80 ALA A CA 1
ATOM 621 C C . ALA A 1 80 ? -33.175 -3.508 55.691 1.00 30.97 80 ALA A C 1
ATOM 623 O O . ALA A 1 80 ? -33.036 -2.294 55.820 1.00 30.97 80 ALA A O 1
ATOM 624 N N . SER A 1 81 ? -32.173 -4.352 55.929 1.00 31.03 81 SER A N 1
ATOM 625 C CA . SER A 1 81 ? -30.795 -3.894 56.028 1.00 31.03 81 SER A CA 1
ATOM 626 C C . SER A 1 81 ? -30.341 -3.503 54.626 1.00 31.03 81 SER A C 1
ATOM 628 O O . SER A 1 81 ? -29.991 -4.360 53.815 1.00 31.03 81 SER A O 1
ATOM 630 N N . VAL A 1 82 ? -30.377 -2.206 54.328 1.00 35.56 82 VAL A N 1
ATOM 631 C CA . VAL A 1 82 ? -29.705 -1.640 53.158 1.00 35.56 82 VAL A CA 1
ATOM 632 C C . VAL A 1 82 ? -28.207 -1.862 53.360 1.00 35.56 82 VAL A C 1
ATOM 634 O O . VAL A 1 82 ? -27.548 -1.124 54.086 1.00 35.56 82 VAL A O 1
ATOM 637 N N . SER A 1 83 ? -27.661 -2.918 52.756 1.00 38.56 83 SER A N 1
ATOM 638 C CA . SER A 1 83 ? -26.215 -3.056 52.607 1.00 38.56 83 SER A CA 1
ATOM 639 C C . SER A 1 83 ? -25.796 -2.152 51.454 1.00 38.56 83 SER A C 1
ATOM 641 O O . SER A 1 83 ? -25.724 -2.573 50.302 1.00 38.56 83 SER A O 1
ATOM 643 N N . SER A 1 84 ? -25.559 -0.875 51.753 1.00 40.19 84 SER A N 1
ATOM 644 C CA . SER A 1 84 ? -24.841 0.012 50.845 1.00 40.19 84 SER A CA 1
ATOM 645 C C . SER A 1 84 ? -23.379 -0.438 50.817 1.00 40.19 84 SER A C 1
ATOM 647 O O . SER A 1 84 ? -22.534 0.118 51.521 1.00 40.19 84 SER A O 1
ATOM 649 N N . ARG A 1 85 ? -23.057 -1.473 50.033 1.00 42.56 85 ARG A N 1
ATOM 650 C CA . ARG A 1 85 ? -21.675 -1.639 49.575 1.00 42.56 85 ARG A CA 1
ATOM 651 C C . ARG A 1 85 ? -21.406 -0.488 48.625 1.00 42.56 85 ARG A C 1
ATOM 653 O O . ARG A 1 85 ? -21.725 -0.550 47.445 1.00 42.56 85 ARG A O 1
ATOM 660 N N . MET A 1 86 ? -20.888 0.589 49.195 1.00 42.88 86 MET A N 1
ATOM 661 C CA . MET A 1 86 ? -20.278 1.661 48.440 1.00 42.88 86 MET A CA 1
ATOM 662 C C . MET A 1 86 ? -19.099 1.029 47.703 1.00 42.88 86 MET A C 1
ATOM 664 O O . MET A 1 86 ? -18.177 0.519 48.342 1.00 42.88 86 MET A O 1
ATOM 668 N N . GLU A 1 87 ? -19.173 0.963 46.374 1.00 54.34 87 GLU A N 1
ATOM 669 C CA . GLU A 1 87 ? -18.002 0.614 45.577 1.00 54.34 87 GLU A CA 1
ATOM 670 C C . GLU A 1 87 ? -16.875 1.576 45.969 1.00 54.34 87 GLU A C 1
ATOM 672 O O . GLU A 1 87 ? -17.121 2.786 46.082 1.00 54.34 87 GLU A O 1
ATOM 677 N N . PRO A 1 88 ? -15.664 1.062 46.244 1.00 64.38 88 PRO A N 1
ATOM 678 C CA . PRO A 1 88 ? -14.552 1.920 46.599 1.00 64.38 88 PRO A CA 1
ATOM 679 C C . PRO A 1 88 ? -14.348 2.945 45.475 1.00 64.38 88 PRO A C 1
ATOM 681 O O . PRO A 1 88 ? -14.453 2.589 44.295 1.00 64.38 88 PRO A O 1
ATOM 684 N N . PRO A 1 89 ? -14.096 4.224 45.804 1.00 65.50 89 PRO A N 1
ATOM 685 C CA . PRO A 1 89 ? -13.735 5.200 44.791 1.00 65.50 89 PRO A CA 1
ATOM 686 C C . PRO A 1 89 ? -12.542 4.656 44.004 1.00 65.50 89 PRO A C 1
ATOM 688 O O . PRO A 1 89 ? -11.568 4.185 44.596 1.00 65.50 89 PRO A O 1
ATOM 691 N N . LEU A 1 90 ? -12.651 4.688 42.671 1.00 67.06 90 LEU A N 1
ATOM 692 C CA . LEU A 1 90 ? -11.537 4.360 41.788 1.00 67.06 90 LEU A CA 1
ATOM 693 C C . LEU A 1 90 ? -10.310 5.153 42.258 1.00 67.06 90 LEU A C 1
ATOM 695 O O . LEU A 1 90 ? -10.456 6.347 42.554 1.00 67.06 90 LEU A O 1
ATOM 699 N N . PRO A 1 91 ? -9.134 4.512 42.367 1.00 73.31 91 PRO A N 1
ATOM 700 C CA . PRO A 1 91 ? -7.933 5.211 42.783 1.00 73.31 91 PRO A CA 1
ATOM 701 C C . PRO A 1 91 ? -7.712 6.417 41.859 1.00 73.31 91 PRO A C 1
ATOM 703 O O . PRO A 1 91 ? -7.935 6.299 40.648 1.00 73.31 91 PRO A O 1
ATOM 706 N N . PRO A 1 92 ? -7.309 7.580 42.404 1.00 68.75 92 PRO A N 1
ATOM 707 C CA . PRO A 1 92 ? -6.973 8.726 41.578 1.00 68.75 92 PRO A CA 1
ATOM 708 C C . PRO A 1 92 ? -5.887 8.298 40.595 1.00 68.75 92 PRO A C 1
ATOM 710 O O . PRO A 1 92 ? -4.845 7.776 40.995 1.00 68.75 92 PRO A O 1
ATOM 713 N N . VAL A 1 93 ? -6.157 8.485 39.304 1.00 70.12 93 VAL A N 1
ATOM 714 C CA . VAL A 1 93 ? -5.160 8.243 38.264 1.00 70.12 93 VAL A CA 1
ATOM 715 C C . VAL A 1 93 ? -4.024 9.231 38.537 1.00 70.12 93 VAL A C 1
ATOM 717 O O . VAL A 1 93 ? -4.292 10.437 38.577 1.00 70.12 93 VAL A O 1
ATOM 720 N N . PRO A 1 94 ? -2.788 8.773 38.807 1.00 57.72 94 PRO A N 1
ATOM 721 C CA . PRO A 1 94 ? -1.694 9.692 39.063 1.00 57.72 94 PRO A CA 1
ATOM 722 C C . PRO A 1 94 ? -1.523 10.585 37.829 1.00 57.72 94 PRO A C 1
ATOM 724 O O . PRO A 1 94 ? -1.539 10.069 36.706 1.00 57.72 94 PRO A O 1
ATOM 727 N N . PRO A 1 95 ? -1.375 11.910 37.995 1.00 61.09 95 PRO A N 1
ATOM 728 C CA . PRO A 1 95 ? -1.059 12.763 36.869 1.00 61.09 95 PRO A CA 1
ATOM 729 C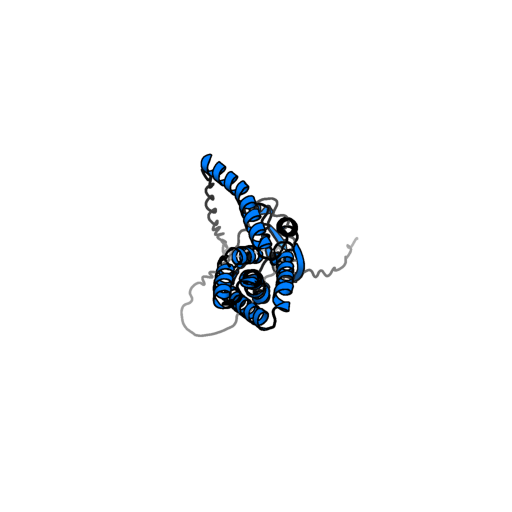 C . PRO A 1 95 ? 0.329 12.366 36.362 1.00 61.09 95 PRO A C 1
ATOM 731 O O . PRO A 1 95 ? 1.347 12.604 37.012 1.00 61.09 95 PRO A O 1
ATOM 734 N N . ILE A 1 96 ? 0.362 11.709 35.205 1.00 58.12 96 ILE A N 1
ATOM 735 C CA . ILE A 1 96 ? 1.591 11.468 34.461 1.00 58.12 96 ILE A CA 1
ATOM 736 C C . ILE A 1 96 ? 1.983 12.830 33.892 1.00 58.12 96 ILE A C 1
ATOM 738 O O . ILE A 1 96 ? 1.520 13.215 32.824 1.00 58.12 96 ILE A O 1
ATOM 742 N N . TYR A 1 97 ? 2.784 13.596 34.627 1.00 56.47 97 TYR A N 1
ATOM 743 C CA . TYR A 1 97 ? 3.510 14.719 34.047 1.00 56.47 97 TYR A CA 1
ATOM 744 C C . TYR A 1 97 ? 4.755 14.122 33.405 1.00 56.47 97 TYR A C 1
ATOM 746 O O . TYR A 1 97 ? 5.679 13.745 34.134 1.00 56.47 97 TYR A O 1
ATOM 754 N N . PRO A 1 98 ? 4.808 13.955 32.073 1.00 62.62 98 PRO A N 1
ATOM 755 C CA . PRO A 1 98 ? 6.041 13.504 31.478 1.00 62.62 98 PRO A CA 1
ATOM 756 C C . PRO A 1 98 ? 7.028 14.657 31.694 1.00 62.62 98 PRO A C 1
ATOM 758 O O . PRO A 1 98 ? 6.820 15.767 31.203 1.00 62.62 98 PRO A O 1
ATOM 761 N N . MET A 1 99 ? 8.077 14.434 32.492 1.00 62.66 99 MET A N 1
ATOM 762 C CA . MET A 1 99 ? 9.218 15.348 32.562 1.00 62.66 99 MET A CA 1
ATOM 763 C C . MET A 1 99 ? 9.977 15.249 31.234 1.00 62.66 99 MET A C 1
ATOM 765 O O . MET A 1 99 ? 11.054 14.670 31.133 1.00 62.66 99 MET A O 1
ATOM 769 N N . ILE A 1 100 ? 9.347 15.756 30.176 1.00 67.69 100 ILE A N 1
ATOM 770 C CA . ILE A 1 100 ? 9.927 15.947 28.857 1.00 67.69 100 ILE A CA 1
ATOM 771 C C . ILE A 1 100 ? 10.818 17.172 29.026 1.00 67.69 100 ILE A C 1
ATOM 773 O O . ILE A 1 100 ? 10.347 18.306 28.977 1.00 67.69 100 ILE A O 1
ATOM 777 N N . GLY A 1 101 ? 12.093 16.952 29.346 1.00 81.44 101 GLY A N 1
ATOM 778 C CA . GLY A 1 101 ? 13.067 18.037 29.389 1.00 81.44 101 GLY A CA 1
ATOM 779 C C . GLY A 1 101 ? 13.106 18.796 28.057 1.00 81.44 101 GLY A C 1
ATOM 780 O O . GLY A 1 101 ? 12.716 18.274 27.012 1.00 81.44 101 GLY A O 1
ATOM 781 N N . CYS A 1 102 ? 13.629 20.023 28.062 1.00 85.31 102 CYS A N 1
ATOM 782 C CA . CYS A 1 102 ? 13.727 20.848 26.850 1.00 85.31 102 CYS A CA 1
ATOM 783 C C . CYS A 1 102 ? 14.403 20.110 25.677 1.00 85.31 102 CYS A C 1
ATOM 785 O O . CYS A 1 102 ? 14.040 20.327 24.526 1.00 85.31 102 CYS A O 1
ATOM 787 N N . ALA A 1 103 ? 15.336 19.195 25.968 1.00 86.56 103 ALA A N 1
ATOM 788 C CA . ALA A 1 103 ? 15.997 18.354 24.975 1.00 86.56 103 ALA A CA 1
ATOM 789 C C . ALA A 1 103 ? 15.054 17.344 24.294 1.00 86.56 103 ALA A C 1
ATOM 791 O O . ALA A 1 103 ? 15.118 17.184 23.079 1.00 86.56 103 ALA A O 1
ATOM 792 N N . SER A 1 104 ? 14.162 16.676 25.035 1.00 86.00 104 SER A N 1
ATOM 793 C CA . SER A 1 104 ? 13.207 15.738 24.432 1.00 86.00 104 SER A CA 1
ATOM 794 C C . SER A 1 104 ? 12.082 16.461 23.698 1.00 86.00 104 SER A C 1
ATOM 796 O O . SER A 1 104 ? 11.633 15.970 22.666 1.00 86.00 104 SER A O 1
ATOM 798 N N . LEU A 1 105 ? 11.693 17.659 24.148 1.00 87.75 105 LEU A N 1
ATOM 799 C CA . LEU A 1 105 ? 10.784 18.527 23.395 1.00 87.75 105 LEU A CA 1
ATOM 800 C C . LEU A 1 105 ? 11.422 18.982 22.071 1.00 87.75 105 LEU A C 1
ATOM 802 O O . LEU A 1 105 ? 10.787 18.899 21.023 1.00 87.75 105 LEU A O 1
ATOM 806 N N . LEU A 1 106 ? 12.688 19.416 22.111 1.00 90.19 106 LEU A N 1
ATOM 807 C CA . LEU A 1 106 ? 13.450 19.800 20.923 1.00 90.19 106 LEU A CA 1
ATOM 808 C C . LEU A 1 106 ? 13.584 18.626 19.946 1.00 90.19 106 LEU A C 1
ATOM 810 O O . LEU A 1 106 ? 13.355 18.802 18.753 1.00 90.19 106 LEU A O 1
ATOM 814 N N . LEU A 1 107 ? 13.912 17.430 20.443 1.00 89.81 107 LEU A N 1
ATOM 815 C CA . LEU A 1 107 ? 14.037 16.233 19.613 1.00 89.81 107 LEU A CA 1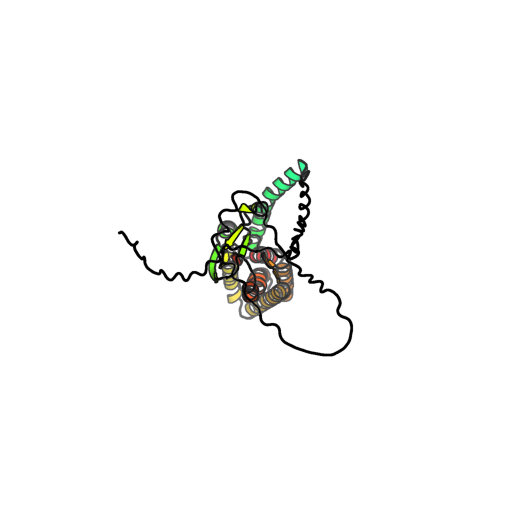
ATOM 816 C C . LEU A 1 107 ? 12.695 15.825 18.992 1.00 89.81 107 LEU A C 1
ATOM 818 O O . LEU A 1 107 ? 12.653 15.480 17.814 1.00 89.81 107 LEU A O 1
ATOM 822 N N . ALA A 1 108 ? 11.597 15.903 19.747 1.00 89.12 108 ALA A N 1
ATOM 823 C CA . ALA A 1 108 ? 10.259 15.641 19.226 1.00 89.12 108 ALA A CA 1
ATOM 824 C C . ALA A 1 108 ? 9.866 16.653 18.139 1.00 89.12 108 ALA A C 1
ATOM 826 O O . ALA A 1 108 ? 9.361 16.257 17.091 1.00 89.12 108 ALA A O 1
ATOM 827 N N . LEU A 1 109 ? 10.144 17.945 18.349 1.00 89.62 109 LEU A N 1
ATOM 828 C CA . LEU A 1 109 ? 9.895 18.988 17.353 1.00 89.62 109 LEU A CA 1
ATOM 829 C C . LEU A 1 109 ? 10.725 18.758 16.084 1.00 89.62 109 LEU A C 1
ATOM 831 O O . LEU A 1 109 ? 10.193 18.837 14.978 1.00 89.62 109 LEU A O 1
ATOM 835 N N . LEU A 1 110 ? 12.008 18.426 16.248 1.00 91.00 110 LEU A N 1
ATOM 836 C CA . LEU A 1 110 ? 12.902 18.102 15.143 1.00 91.00 110 LEU A CA 1
ATOM 837 C C . LEU A 1 110 ? 12.386 16.891 14.359 1.00 91.00 110 LEU A C 1
ATOM 839 O O . LEU A 1 110 ? 12.346 16.938 13.136 1.00 91.00 110 LEU A O 1
ATOM 843 N N . PHE A 1 111 ? 11.943 15.838 15.048 1.00 90.00 111 PHE A N 1
ATOM 844 C CA . PHE A 1 111 ? 11.379 14.645 14.421 1.00 90.00 111 PHE A CA 1
ATOM 845 C C . PHE A 1 111 ? 10.097 14.955 13.640 1.00 90.00 111 PHE A C 1
ATOM 847 O O . PHE A 1 111 ? 9.971 14.544 12.492 1.00 90.00 111 PHE A O 1
ATOM 854 N N . VAL A 1 112 ? 9.173 15.729 14.217 1.00 88.00 112 VAL A N 1
ATOM 855 C CA . VAL A 1 112 ? 7.930 16.146 13.543 1.00 88.00 112 VAL A CA 1
ATOM 856 C C . VAL A 1 112 ? 8.213 17.002 12.305 1.00 88.00 112 VAL A C 1
ATOM 858 O O . VAL A 1 112 ? 7.473 16.910 11.329 1.00 88.00 112 VAL A O 1
ATOM 861 N N . LEU A 1 113 ? 9.283 17.802 12.316 1.00 89.25 113 LEU A N 1
ATOM 862 C CA . LEU A 1 113 ? 9.672 18.635 11.179 1.00 89.25 113 LEU A CA 1
ATOM 863 C C . LEU A 1 113 ? 10.446 17.856 10.102 1.00 89.25 113 LEU A C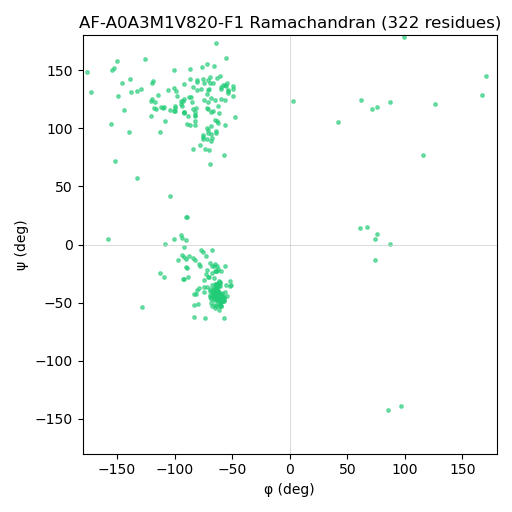 1
ATOM 865 O O . LEU A 1 113 ? 10.182 18.040 8.916 1.00 89.25 113 LEU A O 1
ATOM 869 N N . LEU A 1 114 ? 11.389 16.988 10.490 1.00 89.69 114 LEU A N 1
ATOM 870 C CA . LEU A 1 114 ? 12.215 16.228 9.544 1.00 89.69 114 LEU A CA 1
ATOM 871 C C . LEU A 1 114 ? 11.491 15.029 8.940 1.00 89.69 114 LEU A C 1
ATOM 873 O O . LEU A 1 114 ? 11.720 14.729 7.772 1.00 89.69 114 LEU A O 1
ATOM 877 N N . LEU A 1 115 ? 10.653 14.323 9.705 1.00 86.81 115 LEU A N 1
ATOM 878 C CA . LEU A 1 115 ? 10.038 13.079 9.240 1.00 86.81 115 LEU A CA 1
ATOM 879 C C . LEU A 1 115 ? 9.229 13.273 7.944 1.00 86.81 115 LEU A C 1
ATOM 881 O O . LEU A 1 115 ? 9.434 12.481 7.027 1.00 86.81 115 LEU A O 1
ATOM 885 N N . PRO A 1 116 ? 8.369 14.301 7.794 1.00 84.12 116 PRO A N 1
ATOM 886 C CA . PRO A 1 116 ? 7.637 14.518 6.548 1.00 84.12 116 PRO A CA 1
ATOM 887 C C . PRO A 1 116 ? 8.553 14.834 5.362 1.00 84.12 116 PRO A C 1
ATOM 889 O O . PRO A 1 116 ? 8.271 14.389 4.255 1.00 84.12 116 PRO A O 1
ATOM 892 N N . LEU A 1 117 ? 9.652 15.565 5.590 1.00 87.38 117 LEU A N 1
ATOM 893 C CA . LEU A 1 117 ? 10.638 15.880 4.550 1.00 87.38 117 LEU A CA 1
ATOM 894 C C . LEU A 1 117 ? 11.371 14.616 4.090 1.00 87.38 117 LEU A C 1
ATOM 896 O O . LEU A 1 117 ? 11.482 14.374 2.892 1.00 87.38 117 LEU A O 1
ATOM 900 N N . LEU A 1 118 ? 11.796 13.777 5.039 1.00 89.31 118 LEU A N 1
ATOM 901 C CA . LEU A 1 118 ? 12.408 12.480 4.752 1.00 89.31 118 LEU A CA 1
ATOM 902 C C . LEU A 1 118 ? 11.445 11.570 3.981 1.00 89.31 118 LEU A C 1
ATOM 904 O O . LEU A 1 118 ? 11.837 10.922 3.015 1.00 89.31 118 LEU A O 1
ATOM 908 N N . LEU A 1 119 ? 10.179 11.520 4.401 1.00 88.62 119 LEU A N 1
ATOM 909 C CA . LEU A 1 119 ? 9.172 10.687 3.754 1.00 88.62 119 LEU A CA 1
ATOM 910 C C . LEU A 1 119 ? 8.864 11.181 2.338 1.00 88.62 119 LEU A C 1
ATOM 912 O O . LEU A 1 119 ? 8.721 10.371 1.430 1.00 88.62 119 LEU A O 1
ATOM 916 N N . MET A 1 120 ? 8.804 12.499 2.143 1.00 89.44 120 MET A N 1
ATOM 917 C CA . MET A 1 120 ? 8.608 13.109 0.831 1.00 89.44 120 MET A CA 1
ATOM 918 C C . MET A 1 120 ? 9.734 12.732 -0.137 1.00 89.44 120 MET A C 1
ATOM 920 O O . MET A 1 120 ? 9.440 12.299 -1.248 1.00 89.44 120 MET A O 1
ATOM 924 N N . ASP A 1 121 ? 10.993 12.826 0.297 1.00 91.94 121 ASP A N 1
ATOM 925 C CA . ASP A 1 121 ? 12.162 12.464 -0.514 1.00 91.94 121 ASP A CA 1
ATOM 926 C C . ASP A 1 121 ? 12.200 10.960 -0.841 1.00 91.94 121 ASP A C 1
ATOM 928 O O . ASP A 1 121 ? 12.386 10.561 -1.996 1.00 91.94 121 ASP A O 1
ATOM 932 N N . LEU A 1 122 ? 11.910 10.111 0.153 1.00 92.81 122 LEU A N 1
ATOM 933 C CA . LEU A 1 122 ? 11.815 8.660 -0.022 1.00 92.81 122 LEU A CA 1
ATOM 934 C C . LEU A 1 122 ? 10.728 8.287 -1.039 1.00 92.81 122 LEU A C 1
ATOM 936 O O . LEU A 1 122 ? 10.967 7.491 -1.948 1.00 92.81 122 LEU A O 1
ATOM 940 N N . MET A 1 123 ? 9.535 8.871 -0.900 1.00 94.38 123 MET A N 1
ATOM 941 C CA . MET A 1 123 ? 8.418 8.624 -1.808 1.00 94.38 123 MET A CA 1
ATOM 942 C C . MET A 1 123 ? 8.712 9.141 -3.215 1.00 94.38 123 MET A C 1
ATOM 944 O O . MET A 1 123 ? 8.421 8.451 -4.188 1.00 94.38 123 MET A O 1
ATOM 948 N N . GLN A 1 124 ? 9.311 10.326 -3.345 1.00 94.88 124 GLN A N 1
ATOM 949 C CA . GLN A 1 124 ? 9.662 10.884 -4.647 1.00 94.88 124 GLN A CA 1
ATOM 950 C C . GLN A 1 124 ? 10.697 10.008 -5.359 1.00 94.88 124 GLN A C 1
ATOM 952 O O . GLN A 1 124 ? 10.513 9.675 -6.529 1.00 94.88 124 GLN A O 1
ATOM 957 N N . THR A 1 125 ? 11.736 9.576 -4.643 1.00 93.69 125 THR A N 1
ATOM 958 C CA . THR A 1 125 ? 12.760 8.668 -5.171 1.00 93.69 125 THR A CA 1
ATOM 959 C C . THR A 1 125 ? 12.142 7.350 -5.636 1.00 93.69 125 THR A C 1
ATOM 961 O O . THR A 1 125 ? 12.435 6.888 -6.738 1.00 93.69 125 THR A O 1
ATOM 964 N N . ALA A 1 126 ? 11.242 6.770 -4.838 1.00 94.94 126 ALA A N 1
ATOM 965 C CA . ALA A 1 126 ? 10.520 5.554 -5.200 1.00 94.94 126 ALA A CA 1
ATOM 966 C C . ALA A 1 126 ? 9.714 5.727 -6.495 1.00 94.94 126 ALA A C 1
ATOM 968 O O . ALA A 1 126 ? 9.825 4.912 -7.405 1.00 94.94 126 ALA A O 1
ATOM 969 N N . LEU A 1 127 ? 8.937 6.809 -6.596 1.00 96.38 127 LEU A N 1
ATOM 970 C CA . LEU A 1 127 ? 8.080 7.076 -7.751 1.00 96.38 127 LEU A CA 1
ATOM 971 C C . LEU A 1 127 ? 8.877 7.375 -9.025 1.00 96.38 127 LEU A C 1
ATOM 973 O O . LEU A 1 127 ? 8.472 6.952 -10.102 1.00 96.38 127 LEU A O 1
ATOM 977 N N . ILE A 1 128 ? 10.030 8.041 -8.926 1.00 95.31 128 ILE A N 1
ATOM 978 C CA . ILE A 1 128 ? 10.917 8.255 -10.081 1.00 95.31 128 ILE A CA 1
ATOM 979 C C . ILE A 1 128 ? 11.446 6.915 -10.623 1.00 95.31 128 ILE A C 1
ATOM 981 O O . ILE A 1 128 ? 11.583 6.756 -11.834 1.00 95.31 128 ILE A O 1
ATOM 985 N N . ARG A 1 129 ? 11.685 5.921 -9.753 1.00 93.88 129 ARG A N 1
ATOM 986 C CA . ARG A 1 129 ? 12.036 4.548 -10.170 1.00 93.88 129 ARG A CA 1
ATOM 987 C C . ARG A 1 129 ? 10.851 3.761 -10.752 1.00 93.88 129 ARG A C 1
ATOM 989 O O . ARG A 1 129 ? 11.071 2.698 -11.319 1.00 93.88 129 ARG A O 1
ATOM 996 N N . LEU A 1 130 ? 9.627 4.280 -10.637 1.00 94.44 130 LEU A N 1
ATOM 997 C CA . LEU A 1 130 ? 8.385 3.725 -11.190 1.00 94.44 130 LEU A CA 1
ATOM 998 C C . LEU A 1 130 ? 7.944 4.503 -12.436 1.00 94.44 130 LEU A C 1
ATOM 1000 O O . LEU A 1 130 ? 6.784 4.850 -12.601 1.00 94.44 130 LEU A O 1
ATOM 1004 N N . HIS A 1 131 ? 8.888 4.858 -13.307 1.00 95.00 131 HIS A N 1
ATOM 1005 C CA . HIS A 1 131 ? 8.586 5.478 -14.602 1.00 95.00 131 HIS A CA 1
ATOM 1006 C C . HIS A 1 131 ? 7.839 6.833 -14.538 1.00 95.00 131 HIS A C 1
ATOM 1008 O O . HIS A 1 131 ? 7.355 7.314 -15.565 1.00 95.00 131 HIS A O 1
ATOM 1014 N N . LEU A 1 132 ? 7.759 7.496 -13.374 1.00 96.44 132 LEU A N 1
ATOM 1015 C CA . LEU A 1 132 ? 7.222 8.857 -13.272 1.00 96.44 132 LEU A CA 1
ATOM 1016 C C . LEU A 1 132 ? 8.321 9.895 -13.521 1.00 96.44 132 LEU A C 1
ATOM 1018 O O . LEU A 1 132 ? 9.451 9.785 -13.047 1.00 96.44 132 LEU A O 1
ATOM 1022 N N . THR A 1 133 ? 7.956 10.985 -14.197 1.00 97.25 133 THR A N 1
ATOM 1023 C CA . THR A 1 133 ? 8.818 12.173 -14.258 1.00 97.25 133 THR A CA 1
ATOM 1024 C C . THR A 1 133 ? 8.951 12.807 -12.865 1.00 97.25 133 THR A C 1
ATOM 1026 O O . THR A 1 133 ? 8.021 12.702 -12.062 1.00 97.25 133 THR A O 1
ATOM 1029 N N . PRO A 1 134 ? 10.042 13.536 -12.554 1.00 95.75 134 PRO A N 1
ATOM 1030 C CA . PRO A 1 134 ? 10.214 14.167 -11.239 1.00 95.75 134 PRO A CA 1
ATOM 1031 C C . PRO A 1 134 ? 9.056 15.091 -10.833 1.00 95.75 134 PRO A C 1
ATOM 1033 O O . PRO A 1 134 ? 8.674 15.131 -9.662 1.00 95.75 134 PRO A O 1
ATOM 1036 N N . ALA A 1 135 ? 8.463 15.793 -11.807 1.00 96.38 135 ALA A N 1
ATOM 1037 C CA . ALA A 1 135 ? 7.290 16.636 -11.596 1.00 96.38 135 ALA A CA 1
ATOM 1038 C C . ALA A 1 135 ? 6.031 15.808 -11.289 1.00 96.38 135 ALA A C 1
ATOM 1040 O O . ALA A 1 135 ? 5.308 16.124 -10.346 1.00 96.38 135 ALA A O 1
ATOM 1041 N N . ALA A 1 136 ? 5.783 14.726 -12.038 1.00 96.62 136 ALA A N 1
ATOM 1042 C CA . ALA A 1 136 ? 4.659 13.828 -11.778 1.00 96.62 136 ALA A CA 1
ATOM 1043 C C . ALA A 1 136 ? 4.800 13.118 -10.424 1.00 96.62 136 ALA A C 1
ATOM 1045 O O . ALA A 1 136 ? 3.821 13.014 -9.687 1.00 96.62 136 ALA A O 1
ATOM 1046 N N . ALA A 1 137 ? 6.012 12.687 -10.063 1.00 96.69 137 ALA A N 1
ATOM 1047 C CA . ALA A 1 137 ? 6.313 12.101 -8.763 1.00 96.69 137 ALA A CA 1
ATOM 1048 C C . ALA A 1 137 ? 5.994 13.087 -7.630 1.00 96.69 137 ALA A C 1
ATOM 1050 O O . ALA A 1 137 ? 5.238 12.746 -6.725 1.00 96.69 137 ALA A O 1
ATOM 1051 N N . LEU A 1 138 ? 6.472 14.335 -7.720 1.00 95.38 138 LEU A N 1
ATOM 1052 C CA . LEU A 1 138 ? 6.177 15.377 -6.730 1.00 95.38 138 LEU A CA 1
ATOM 1053 C C . LEU A 1 138 ? 4.669 15.631 -6.589 1.00 95.38 138 LEU A C 1
ATOM 1055 O O . LEU A 1 138 ? 4.143 15.629 -5.476 1.00 95.38 138 LEU A O 1
ATOM 1059 N N . LEU A 1 139 ? 3.959 15.812 -7.708 1.00 96.31 139 LEU A N 1
ATOM 1060 C CA . LEU A 1 139 ? 2.507 16.022 -7.701 1.00 96.31 139 LEU A CA 1
ATOM 1061 C C . LEU A 1 139 ? 1.756 14.822 -7.119 1.00 96.31 139 LEU A C 1
ATOM 1063 O O . LEU A 1 139 ? 0.775 15.007 -6.404 1.00 96.31 139 LEU A O 1
ATOM 1067 N N . THR A 1 140 ? 2.231 13.606 -7.378 1.00 96.50 140 THR A N 1
ATOM 1068 C CA . THR A 1 140 ? 1.650 12.378 -6.828 1.00 96.50 140 THR A CA 1
ATOM 1069 C C . THR A 1 140 ? 1.862 12.298 -5.322 1.00 96.50 140 THR A C 1
ATOM 1071 O O . THR A 1 140 ? 0.910 12.011 -4.605 1.00 96.50 140 THR A O 1
ATOM 1074 N N . VAL A 1 141 ? 3.060 12.612 -4.814 1.00 94.88 141 VAL A N 1
ATOM 1075 C CA . VAL A 1 141 ? 3.319 12.669 -3.365 1.00 94.88 141 VAL A CA 1
ATOM 1076 C C . VAL A 1 141 ? 2.409 13.699 -2.698 1.00 94.88 141 VAL A C 1
ATOM 1078 O O . VAL A 1 141 ? 1.727 13.376 -1.725 1.00 94.88 141 VAL A O 1
ATOM 1081 N N . LEU A 1 142 ? 2.322 14.913 -3.252 1.00 93.69 142 LEU A N 1
ATOM 1082 C CA . LEU A 1 142 ? 1.401 15.944 -2.762 1.00 93.69 142 LEU A CA 1
ATOM 1083 C C . LEU A 1 142 ? -0.059 15.469 -2.811 1.00 93.69 142 LEU A C 1
ATOM 1085 O O . LEU A 1 142 ? -0.803 15.675 -1.854 1.00 93.69 142 LEU A O 1
ATOM 1089 N N . GLY A 1 143 ? -0.455 14.785 -3.886 1.00 94.88 143 GLY A N 1
ATOM 1090 C CA . GLY A 1 143 ? -1.774 14.179 -4.040 1.00 94.88 143 GLY A CA 1
ATOM 1091 C C . GLY A 1 143 ? -2.063 13.100 -2.995 1.00 94.88 143 GLY A C 1
ATOM 1092 O O . GLY A 1 143 ? -3.164 13.071 -2.453 1.00 94.88 143 GLY A O 1
ATOM 1093 N N . ILE A 1 144 ? -1.083 12.258 -2.657 1.00 93.94 144 ILE A N 1
ATOM 1094 C CA . ILE A 1 144 ? -1.189 11.245 -1.599 1.00 93.94 144 ILE A CA 1
ATOM 1095 C C . ILE A 1 144 ? -1.396 11.927 -0.240 1.00 93.94 144 ILE A C 1
ATOM 1097 O O . ILE A 1 144 ? -2.321 11.561 0.485 1.00 93.94 144 ILE A O 1
ATOM 1101 N N . PHE A 1 145 ? -0.626 12.972 0.082 1.00 91.75 145 PHE A N 1
ATOM 1102 C CA . PHE A 1 145 ? -0.802 13.727 1.329 1.00 91.75 145 PHE A CA 1
ATOM 1103 C C . PHE A 1 145 ? -2.155 14.439 1.408 1.00 91.75 145 PHE A C 1
ATOM 1105 O O . PHE A 1 145 ? -2.894 14.236 2.370 1.00 91.75 145 PHE A O 1
ATOM 1112 N N . VAL A 1 146 ? -2.525 15.232 0.401 1.00 92.00 146 VAL A N 1
ATOM 1113 C CA . VAL A 1 146 ? -3.798 15.975 0.396 1.00 92.00 146 VAL A CA 1
ATOM 1114 C C . VAL A 1 146 ? -4.991 15.017 0.340 1.00 92.00 146 VAL A C 1
ATOM 1116 O O . VAL A 1 146 ? -5.949 15.159 1.100 1.00 92.00 146 VAL A O 1
ATOM 1119 N N . GLY A 1 147 ? -4.914 13.996 -0.514 1.00 92.25 147 GLY A N 1
ATOM 1120 C CA . GLY A 1 147 ? -5.936 12.965 -0.658 1.00 92.25 147 GLY A CA 1
ATOM 1121 C C . GLY A 1 147 ? -6.098 12.097 0.587 1.00 92.25 147 GLY A C 1
ATOM 1122 O O . GLY A 1 147 ? -7.174 11.541 0.793 1.00 92.25 147 GLY A O 1
ATOM 1123 N N . SER A 1 148 ? -5.084 11.996 1.452 1.00 90.56 148 SER A N 1
ATOM 1124 C CA . SER A 1 148 ? -5.176 11.196 2.681 1.00 90.56 148 SER A CA 1
ATOM 1125 C C . SER A 1 148 ? -6.229 11.705 3.670 1.00 90.56 148 SER A C 1
ATOM 1127 O O . SER A 1 148 ? -6.761 10.935 4.466 1.00 90.56 148 SER A O 1
ATOM 1129 N N . VAL A 1 149 ? -6.590 12.988 3.587 1.00 90.06 149 VAL A N 1
ATOM 1130 C CA . VAL A 1 149 ? -7.632 13.600 4.427 1.00 90.06 149 VAL A CA 1
ATOM 1131 C C . VAL A 1 149 ? -9.042 13.254 3.918 1.00 90.06 149 VAL A C 1
ATOM 1133 O O . VAL A 1 149 ? -10.027 13.382 4.646 1.00 90.06 149 VAL A O 1
ATOM 1136 N N . ILE A 1 150 ? -9.158 12.783 2.673 1.00 90.62 150 ILE A N 1
ATOM 1137 C CA . ILE A 1 150 ? -10.431 12.552 1.990 1.00 90.62 150 ILE A CA 1
ATOM 1138 C C . ILE A 1 150 ? -10.793 11.064 2.060 1.00 90.62 150 ILE A C 1
ATOM 1140 O O . ILE A 1 150 ? -10.143 10.214 1.453 1.00 90.62 150 ILE A O 1
ATOM 1144 N N . ASN A 1 151 ? -11.883 10.755 2.768 1.00 92.31 151 ASN A N 1
ATOM 1145 C CA . ASN A 1 151 ? -12.453 9.411 2.863 1.00 92.31 151 ASN A CA 1
ATOM 1146 C C . ASN A 1 151 ? -13.807 9.368 2.142 1.00 92.31 151 ASN A C 1
ATOM 1148 O O . ASN A 1 151 ? -14.740 10.072 2.531 1.00 92.31 151 ASN A O 1
ATOM 1152 N N . ILE A 1 152 ? -13.919 8.539 1.104 1.00 92.25 152 ILE A N 1
ATOM 1153 C CA . ILE A 1 152 ? -15.139 8.376 0.305 1.00 92.25 152 ILE A CA 1
ATOM 1154 C C . ILE A 1 152 ? -15.961 7.226 0.904 1.00 92.25 152 ILE A C 1
ATOM 1156 O O . ILE A 1 152 ? -15.504 6.084 0.857 1.00 92.25 152 ILE A O 1
ATOM 1160 N N . PRO A 1 153 ? -17.156 7.472 1.471 1.00 92.06 153 PRO A N 1
ATOM 1161 C CA . PRO A 1 153 ? -17.991 6.406 2.015 1.00 92.06 153 PRO A CA 1
ATOM 1162 C C . PRO A 1 153 ? -18.530 5.527 0.881 1.00 92.06 153 PRO A C 1
ATOM 1164 O O . PRO A 1 153 ? -19.163 6.026 -0.045 1.00 92.06 153 PRO A O 1
ATOM 1167 N N . VAL A 1 154 ? -18.308 4.217 0.973 1.00 92.00 154 VAL A N 1
ATOM 1168 C CA . VAL A 1 154 ? -18.751 3.232 -0.027 1.00 92.00 154 VAL A CA 1
ATOM 1169 C C . VAL A 1 154 ? -19.888 2.350 0.471 1.00 92.00 154 VAL A C 1
ATOM 1171 O O . VAL A 1 154 ? -20.693 1.881 -0.328 1.00 92.00 154 VAL A O 1
ATOM 1174 N N . TYR A 1 155 ? -19.979 2.118 1.783 1.00 88.81 155 TYR A N 1
ATOM 1175 C CA . TYR A 1 155 ? -20.999 1.241 2.348 1.00 88.81 155 TYR A CA 1
ATOM 1176 C C . TYR A 1 155 ? -21.357 1.629 3.784 1.00 88.81 155 TYR A C 1
ATOM 1178 O O . TYR A 1 155 ? -20.531 2.175 4.514 1.00 88.81 155 TYR A O 1
ATOM 1186 N N . ARG A 1 156 ? -22.593 1.341 4.198 1.00 87.69 156 ARG A N 1
ATOM 1187 C CA . ARG A 1 156 ? -23.100 1.589 5.553 1.00 87.69 156 ARG A CA 1
ATOM 1188 C C . ARG A 1 156 ? -23.738 0.317 6.087 1.00 87.69 156 ARG A C 1
ATOM 1190 O O . ARG A 1 156 ? -24.497 -0.331 5.374 1.00 87.69 156 ARG A O 1
ATOM 1197 N N . ILE A 1 157 ? -23.414 -0.030 7.325 1.00 83.44 157 ILE A N 1
ATOM 1198 C CA . ILE A 1 157 ? -23.968 -1.188 8.029 1.00 83.44 157 ILE A CA 1
ATOM 1199 C C . ILE A 1 157 ? -24.705 -0.666 9.250 1.00 83.44 157 ILE A C 1
ATOM 1201 O O . ILE A 1 157 ? -24.075 -0.077 10.124 1.00 83.44 157 ILE A O 1
ATOM 1205 N N . GLU A 1 158 ? -26.010 -0.893 9.319 1.00 80.19 158 GLU A N 1
ATOM 1206 C CA . GLU A 1 158 ? -26.811 -0.575 10.502 1.00 80.19 158 GLU A CA 1
ATOM 1207 C C . GLU A 1 158 ? -26.482 -1.543 11.649 1.00 80.19 158 GLU A C 1
ATOM 1209 O O . GLU A 1 158 ? -26.217 -2.730 11.438 1.00 80.19 158 GLU A O 1
ATOM 1214 N N . ARG A 1 159 ? -26.448 -1.023 12.876 1.00 71.50 159 ARG A N 1
ATOM 1215 C CA . ARG A 1 159 ? -26.107 -1.747 14.102 1.00 71.50 159 ARG A CA 1
ATOM 1216 C C . ARG A 1 159 ? -27.132 -1.433 15.180 1.00 71.50 159 ARG A C 1
ATOM 1218 O O . ARG A 1 159 ? -27.402 -0.271 15.461 1.00 71.50 159 ARG A O 1
ATOM 1225 N N . GLU A 1 160 ? -27.636 -2.469 15.838 1.00 57.59 160 GLU A N 1
ATOM 1226 C CA . GLU A 1 160 ? -28.551 -2.314 16.976 1.00 57.59 160 GLU A CA 1
ATOM 1227 C C . GLU A 1 160 ? -27.823 -1.772 18.222 1.00 57.59 160 GLU A C 1
ATOM 1229 O O . GLU A 1 160 ? -28.406 -1.053 19.034 1.00 57.59 160 GLU A O 1
ATOM 1234 N N . GLU A 1 161 ? -26.519 -2.042 18.337 1.00 59.44 161 GLU A N 1
ATOM 1235 C CA . GLU A 1 161 ? -25.678 -1.593 19.445 1.00 59.44 161 GLU A CA 1
ATOM 1236 C C . GLU A 1 161 ? -24.997 -0.246 19.175 1.00 59.44 161 GLU A C 1
ATOM 1238 O O . GLU A 1 161 ? -24.441 0.016 18.105 1.00 59.44 161 GLU A O 1
ATOM 1243 N N . TRP A 1 162 ? -24.987 0.592 20.208 1.00 56.50 162 TRP A N 1
ATOM 1244 C CA . TRP A 1 162 ? -24.295 1.873 20.264 1.00 56.50 162 TRP A CA 1
ATOM 1245 C C . TRP A 1 162 ? -22.772 1.701 20.153 1.00 56.50 162 TRP A C 1
ATOM 1247 O O . TRP A 1 162 ? -22.112 1.292 21.108 1.00 56.50 162 TRP A O 1
ATOM 1257 N N . GLN A 1 163 ? -22.199 2.059 19.002 1.00 55.94 163 GLN A N 1
ATOM 1258 C CA . GLN A 1 163 ? -20.764 1.916 18.754 1.00 55.94 163 GLN A CA 1
ATOM 1259 C C . GLN A 1 163 ? -19.977 3.130 19.265 1.00 55.94 163 GLN A C 1
ATOM 1261 O O . GLN A 1 163 ? -20.297 4.258 18.865 1.00 55.94 163 GLN A O 1
ATOM 1266 N N . PRO A 1 164 ? -18.935 2.957 20.106 1.00 55.75 164 PRO A N 1
ATOM 1267 C CA . PRO A 1 164 ? -18.035 4.049 20.446 1.00 55.75 164 PRO A CA 1
ATOM 1268 C C . PRO A 1 164 ? -17.221 4.434 19.204 1.00 55.75 164 PRO A C 1
ATOM 1270 O O . PRO A 1 164 ? -16.400 3.668 18.707 1.00 55.75 164 PRO A O 1
ATOM 1273 N N . VAL A 1 165 ? -17.441 5.641 18.689 1.00 56.09 165 VAL A N 1
ATOM 1274 C CA . VAL A 1 165 ? -16.578 6.237 17.670 1.00 56.09 165 VAL A CA 1
ATOM 1275 C C . VAL A 1 165 ? -15.443 6.950 18.396 1.00 56.09 165 VAL A C 1
ATOM 1277 O O . VAL A 1 165 ? -15.645 8.037 18.940 1.00 56.09 165 VAL A O 1
ATOM 1280 N N . TYR A 1 166 ? -14.254 6.346 18.420 1.00 54.75 166 TYR A N 1
ATOM 1281 C CA . TYR A 1 166 ? -13.039 7.053 18.817 1.00 54.75 166 TYR A CA 1
ATOM 1282 C C . TYR A 1 166 ? -12.681 8.025 17.696 1.00 54.75 166 TYR A C 1
ATOM 1284 O O . TYR A 1 166 ? -12.154 7.637 16.656 1.00 54.75 166 TYR A O 1
ATOM 1292 N N . VAL A 1 167 ? -13.017 9.301 17.872 1.00 50.91 167 VAL A N 1
ATOM 1293 C CA . VAL A 1 167 ? -12.545 10.341 16.959 1.00 50.91 167 VAL A CA 1
ATOM 1294 C C . VAL A 1 167 ? -11.080 10.586 17.298 1.00 50.91 167 VAL A C 1
ATOM 1296 O O . VAL A 1 167 ? -10.760 11.343 18.211 1.00 50.91 167 VAL A O 1
ATOM 1299 N N . VAL A 1 168 ? -10.178 9.917 16.584 1.00 50.03 168 VAL A N 1
ATOM 1300 C CA . VAL A 1 168 ? -8.750 10.231 16.637 1.00 50.03 168 VAL A CA 1
ATOM 1301 C C . VAL A 1 168 ? -8.572 11.567 15.915 1.00 50.03 168 VAL A C 1
ATOM 1303 O O . VAL A 1 168 ? -8.557 11.635 14.690 1.00 50.03 168 VAL A O 1
ATOM 1306 N N . GLY A 1 169 ? -8.551 12.664 16.675 1.00 45.97 169 GLY A N 1
ATOM 1307 C CA . GLY A 1 169 ? -8.205 13.982 16.140 1.00 45.97 169 GLY A CA 1
ATOM 1308 C C . GLY A 1 169 ? -6.754 14.024 15.634 1.00 45.97 169 GLY A C 1
ATOM 1309 O O . GLY A 1 169 ? -5.992 13.080 15.874 1.00 45.97 169 GLY A O 1
ATOM 1310 N N . PRO A 1 170 ? -6.332 15.125 14.983 1.00 35.06 170 PRO A N 1
ATOM 1311 C CA . PRO A 1 170 ? -4.932 15.325 14.620 1.00 35.06 170 PRO A CA 1
ATOM 1312 C C . PRO A 1 170 ? -4.031 15.075 15.837 1.00 35.06 170 PRO A C 1
ATOM 1314 O O . PRO A 1 170 ? -4.350 15.515 16.944 1.00 35.06 170 PRO A O 1
ATOM 1317 N N . LEU A 1 171 ? -2.922 14.354 15.642 1.00 47.88 171 LEU A N 1
ATOM 1318 C CA . LEU A 1 171 ? -1.935 14.053 16.690 1.00 47.88 171 LEU A CA 1
ATOM 1319 C C . LEU A 1 171 ? -2.413 13.118 17.828 1.00 47.88 171 LEU A C 1
ATOM 1321 O O . LEU A 1 171 ? -1.774 13.055 18.873 1.00 47.88 171 LEU A O 1
ATOM 1325 N N . GLY A 1 172 ? -3.537 12.407 17.674 1.00 51.81 172 GLY A N 1
ATOM 1326 C CA . GLY A 1 172 ? -4.036 11.482 18.705 1.00 51.81 172 GLY A CA 1
ATOM 1327 C C . GLY A 1 172 ? -4.656 12.169 19.929 1.00 51.81 172 GLY A C 1
ATOM 1328 O O . GLY A 1 172 ? -5.088 11.497 20.864 1.00 51.81 172 GLY A O 1
ATOM 1329 N N . LEU A 1 173 ? -4.785 13.500 19.908 1.00 53.53 173 LEU A N 1
ATOM 1330 C CA . LEU A 1 173 ? -5.355 14.308 20.996 1.00 53.53 173 LEU A CA 1
ATOM 1331 C C . LEU A 1 173 ? -6.811 13.939 21.334 1.00 53.53 173 LEU A C 1
ATOM 1333 O O . LEU A 1 173 ? -7.265 14.155 22.455 1.00 53.53 173 LEU A O 1
ATOM 1337 N N . GLY A 1 174 ? -7.534 13.337 20.387 1.00 51.94 174 GLY A N 1
ATOM 1338 C CA . GLY A 1 174 ? -8.898 12.846 20.598 1.00 51.94 174 GLY A CA 1
ATOM 1339 C C . GLY A 1 174 ? -9.009 11.628 21.527 1.00 51.94 174 GLY A C 1
ATOM 1340 O O . GLY A 1 174 ? -10.094 11.371 22.039 1.00 51.94 174 GLY A O 1
ATOM 1341 N N . LEU A 1 175 ? -7.904 10.920 21.807 1.00 52.75 175 LEU A N 1
ATOM 1342 C CA . LEU A 1 175 ? -7.866 9.824 22.789 1.00 52.75 175 LEU A CA 1
ATOM 1343 C C . LEU A 1 175 ? -7.960 10.324 24.239 1.00 52.75 175 LEU A C 1
ATOM 1345 O O . LEU A 1 175 ? -8.360 9.570 25.120 1.00 52.75 175 LEU A O 1
ATOM 1349 N N . PHE A 1 176 ? -7.611 11.588 24.496 1.00 50.06 176 PHE A N 1
ATOM 1350 C CA . PHE A 1 176 ? -7.521 12.145 25.850 1.00 50.06 176 PHE A CA 1
ATOM 1351 C C . PHE A 1 176 ? -8.829 12.768 26.359 1.00 50.06 176 PHE A C 1
ATOM 1353 O O . PHE A 1 176 ? -8.845 13.361 27.436 1.00 50.06 176 PHE A O 1
ATOM 1360 N N . SER A 1 177 ? -9.929 12.682 25.604 1.00 42.75 177 SER A N 1
ATOM 1361 C CA . SER A 1 177 ? -11.189 13.318 25.992 1.00 42.75 177 SER A CA 1
ATOM 1362 C C . SER A 1 177 ? -12.407 12.483 25.601 1.00 42.75 177 SER A C 1
ATOM 1364 O O . SER A 1 177 ? -12.738 12.337 24.424 1.00 42.75 177 SER A O 1
ATOM 1366 N N . ASP A 1 178 ? -13.147 12.030 26.620 1.00 50.75 178 ASP A N 1
ATOM 1367 C CA . ASP A 1 178 ? -14.434 11.326 26.493 1.00 50.75 178 ASP A CA 1
ATOM 1368 C C . ASP A 1 178 ? -15.491 12.124 25.709 1.00 50.75 178 ASP A C 1
ATOM 1370 O O . ASP A 1 178 ? -16.457 11.561 25.193 1.00 50.75 178 ASP A O 1
ATOM 1374 N N . ARG A 1 179 ? -15.304 13.444 25.567 1.00 45.50 179 ARG A N 1
ATOM 1375 C CA . ARG A 1 179 ? -16.214 14.342 24.841 1.00 45.50 179 ARG A CA 1
ATOM 1376 C C . ARG A 1 179 ? -16.238 14.082 23.331 1.00 45.50 179 ARG A C 1
ATOM 1378 O O . ARG A 1 179 ? -17.183 14.490 22.660 1.00 45.50 179 ARG A O 1
ATOM 1385 N N . PHE A 1 180 ? -15.226 13.406 22.790 1.00 47.28 180 PHE A N 1
ATOM 1386 C CA . PHE A 1 180 ? -15.154 13.064 21.369 1.00 47.28 180 PHE A CA 1
ATOM 1387 C C . PHE A 1 180 ? -15.710 11.674 21.043 1.00 47.28 180 PHE A C 1
ATOM 1389 O O . PHE A 1 180 ? -15.670 11.258 19.885 1.00 47.28 180 PHE A O 1
ATOM 1396 N N . ARG A 1 181 ? -16.294 10.974 22.026 1.00 51.34 181 ARG A N 1
ATOM 1397 C CA . ARG A 1 181 ? -16.996 9.710 21.804 1.00 51.34 181 ARG A CA 1
ATOM 1398 C C . ARG A 1 181 ? -18.354 9.997 21.163 1.00 51.34 181 ARG A C 1
ATOM 1400 O O . ARG A 1 181 ? -19.349 10.235 21.842 1.00 51.34 181 ARG A O 1
ATOM 1407 N N . ARG A 1 182 ? -18.405 10.016 19.829 1.00 52.12 182 ARG A N 1
ATOM 1408 C CA . ARG A 1 182 ? -19.692 9.984 19.119 1.00 52.12 182 ARG A CA 1
ATOM 1409 C C . ARG A 1 182 ? -20.226 8.564 19.191 1.00 52.12 182 ARG A C 1
ATOM 1411 O O . ARG A 1 182 ? -19.459 7.611 19.122 1.00 52.12 182 ARG A O 1
ATOM 1418 N N . VAL A 1 183 ? -21.533 8.430 19.337 1.00 55.97 183 VAL A N 1
ATOM 1419 C CA . VAL A 1 183 ? -22.188 7.129 19.332 1.00 55.97 183 VAL A CA 1
ATOM 1420 C C . VAL A 1 183 ? -22.970 7.045 18.034 1.00 55.97 183 VAL A C 1
ATOM 1422 O O . VAL A 1 183 ? -23.816 7.899 17.768 1.00 55.97 183 VAL A O 1
ATOM 1425 N N . ARG A 1 184 ? -22.626 6.085 17.178 1.00 61.19 184 ARG A N 1
ATOM 1426 C CA . ARG A 1 184 ? -23.373 5.817 15.945 1.00 61.19 184 ARG A CA 1
ATOM 1427 C C . ARG A 1 184 ? -23.920 4.400 15.995 1.00 61.19 184 ARG A C 1
ATOM 1429 O O . ARG A 1 184 ? -23.239 3.490 16.451 1.00 61.19 184 ARG A O 1
ATOM 1436 N N . GLN A 1 185 ? -25.142 4.238 15.505 1.00 67.88 185 GLN A N 1
ATOM 1437 C CA . GLN A 1 185 ? -25.762 2.940 15.224 1.00 67.88 185 GLN A CA 1
ATOM 1438 C C . GLN A 1 185 ? -25.450 2.483 13.789 1.00 67.88 185 GLN A C 1
ATOM 1440 O O . GLN A 1 185 ? -26.187 1.714 13.189 1.00 67.88 185 GLN A O 1
ATOM 1445 N N . GLU A 1 186 ? -24.363 2.988 13.202 1.00 77.00 186 GLU A N 1
ATOM 1446 C CA . GLU A 1 186 ? -23.907 2.594 11.874 1.00 77.00 186 GLU A CA 1
ATOM 1447 C C . GLU A 1 186 ? -22.384 2.438 11.855 1.00 77.00 186 GLU A C 1
ATOM 1449 O O . GLU A 1 186 ? -21.657 3.224 12.468 1.00 77.00 186 GLU A O 1
ATOM 1454 N N . THR A 1 187 ? -21.908 1.438 11.117 1.00 81.19 187 THR A N 1
ATOM 1455 C CA . THR A 1 187 ? -20.513 1.310 10.696 1.00 81.19 187 THR A CA 1
ATOM 1456 C C . THR A 1 187 ? -20.407 1.794 9.253 1.00 81.19 187 THR A C 1
ATOM 1458 O O . THR A 1 187 ? -21.018 1.209 8.356 1.00 81.19 187 THR A O 1
ATOM 1461 N N . ILE A 1 188 ? -19.632 2.852 9.010 1.00 86.19 188 ILE A N 1
ATOM 1462 C CA . ILE A 1 188 ? -19.361 3.353 7.653 1.00 86.19 188 ILE A CA 1
ATOM 1463 C C . ILE A 1 188 ? -18.079 2.708 7.131 1.00 86.19 188 ILE A C 1
ATOM 1465 O O . ILE A 1 188 ? -17.028 2.865 7.743 1.00 86.19 188 ILE A O 1
ATOM 1469 N N . ILE A 1 189 ? -18.146 2.034 5.986 1.00 89.00 189 ILE A N 1
ATOM 1470 C CA . ILE A 1 189 ? -16.962 1.617 5.232 1.00 89.00 189 ILE A CA 1
ATOM 1471 C C . ILE A 1 189 ? -16.644 2.719 4.225 1.00 89.00 189 ILE A C 1
ATOM 1473 O O . ILE A 1 189 ? -17.506 3.102 3.430 1.00 89.00 189 ILE A O 1
ATOM 1477 N N . ALA A 1 190 ? -15.419 3.227 4.258 1.00 91.44 190 ALA A N 1
ATOM 1478 C CA . ALA A 1 190 ? -14.912 4.249 3.358 1.00 91.44 190 ALA A CA 1
ATOM 1479 C C . ALA A 1 190 ? -13.619 3.795 2.669 1.00 91.44 190 ALA A C 1
ATOM 1481 O O . ALA A 1 190 ? -12.931 2.897 3.149 1.00 91.44 190 ALA A O 1
ATOM 1482 N N . ILE A 1 191 ? -13.300 4.430 1.546 1.00 93.12 191 ILE A N 1
ATOM 1483 C CA . ILE A 1 191 ? -12.032 4.276 0.833 1.00 93.12 191 ILE A CA 1
ATOM 1484 C C . ILE A 1 191 ? -11.291 5.609 0.894 1.00 93.12 191 ILE A C 1
ATOM 1486 O O . ILE A 1 191 ? -11.854 6.658 0.569 1.00 93.12 191 ILE A O 1
ATOM 1490 N N . ASN A 1 192 ? -10.031 5.575 1.309 1.00 94.38 192 ASN A N 1
ATOM 1491 C CA . ASN A 1 192 ? -9.184 6.752 1.386 1.00 94.38 192 ASN A CA 1
ATOM 1492 C C . ASN A 1 192 ? -8.597 7.118 0.014 1.00 94.38 192 ASN A C 1
ATOM 1494 O O . ASN A 1 192 ? -8.064 6.261 -0.694 1.00 94.38 192 ASN A O 1
ATOM 1498 N N . VAL A 1 193 ? -8.654 8.396 -0.367 1.00 95.25 193 VAL A N 1
ATOM 1499 C CA . VAL A 1 193 ? -8.151 8.825 -1.681 1.00 95.25 193 VAL A CA 1
ATOM 1500 C C . VAL A 1 193 ? -6.628 8.705 -1.754 1.00 95.25 193 VAL A C 1
ATOM 1502 O O . VAL A 1 193 ? -6.103 8.094 -2.681 1.00 95.25 193 VAL A O 1
ATOM 1505 N N . GLY A 1 194 ? -5.912 9.240 -0.767 1.00 93.56 194 GLY A N 1
ATOM 1506 C CA . GLY A 1 194 ? -4.446 9.231 -0.758 1.00 93.56 194 GLY A CA 1
ATOM 1507 C C . GLY A 1 194 ? -3.833 7.870 -0.432 1.00 93.56 194 GLY A C 1
ATOM 1508 O O . GLY A 1 194 ? -2.817 7.499 -1.008 1.00 93.56 194 GLY A O 1
ATOM 1509 N N . GLY A 1 195 ? -4.463 7.127 0.474 1.00 92.44 195 GLY A N 1
ATOM 1510 C CA . GLY A 1 195 ? -3.985 5.855 1.010 1.00 92.44 195 GLY A CA 1
ATOM 1511 C C . GLY A 1 195 ? -4.429 4.620 0.229 1.00 92.44 195 GLY A C 1
ATOM 1512 O O . GLY A 1 195 ? -3.794 3.579 0.347 1.00 92.44 195 GLY A O 1
ATOM 1513 N N . CYS A 1 196 ? -5.484 4.715 -0.589 1.00 94.50 196 CYS A N 1
ATOM 1514 C CA . CYS A 1 196 ? -5.983 3.588 -1.382 1.00 94.50 196 CYS A CA 1
ATOM 1515 C C . CYS A 1 196 ? -6.142 3.935 -2.866 1.00 94.50 196 CYS A C 1
ATOM 1517 O O . CYS A 1 196 ? -5.588 3.231 -3.709 1.00 94.50 196 CYS A O 1
ATOM 1519 N N . VAL A 1 197 ? -6.863 5.008 -3.214 1.00 96.38 197 VAL A N 1
ATOM 1520 C CA . VAL A 1 197 ? -7.176 5.310 -4.626 1.00 96.38 197 VAL A CA 1
ATOM 1521 C C . VAL A 1 197 ? -5.915 5.626 -5.427 1.00 96.38 197 VAL A C 1
ATOM 1523 O O . VAL A 1 197 ? -5.681 4.992 -6.453 1.00 96.38 197 VAL A O 1
ATOM 1526 N N . ILE A 1 198 ? -5.078 6.558 -4.964 1.00 96.69 198 ILE A N 1
ATOM 1527 C CA . ILE A 1 198 ? -3.850 6.932 -5.682 1.00 96.69 198 ILE A CA 1
ATOM 1528 C C . ILE A 1 198 ? -2.875 5.743 -5.809 1.00 96.69 198 ILE A C 1
ATOM 1530 O O . ILE A 1 198 ? -2.429 5.483 -6.926 1.00 96.69 198 ILE A O 1
ATOM 1534 N N . PRO A 1 199 ? -2.593 4.950 -4.753 1.00 96.31 199 PRO A N 1
ATOM 1535 C CA . PRO A 1 199 ? -1.803 3.724 -4.883 1.00 96.31 199 PRO A CA 1
ATOM 1536 C C . PRO A 1 199 ? -2.368 2.730 -5.902 1.00 96.31 199 PRO A C 1
ATOM 1538 O O . PRO A 1 199 ? -1.608 2.174 -6.690 1.00 96.31 199 PRO A O 1
ATOM 1541 N N . CYS A 1 200 ? -3.691 2.539 -5.950 1.00 97.38 200 CYS A N 1
ATOM 1542 C CA . CYS A 1 200 ? -4.318 1.680 -6.959 1.00 97.38 200 CYS A CA 1
ATOM 1543 C C . CYS A 1 200 ? -4.118 2.221 -8.381 1.00 97.38 200 CYS A C 1
ATOM 1545 O O . CYS A 1 200 ? -3.859 1.446 -9.298 1.00 97.38 200 CYS A O 1
ATOM 1547 N N . LEU A 1 201 ? -4.202 3.539 -8.579 1.00 98.06 201 LEU A N 1
ATOM 1548 C CA . LEU A 1 201 ? -3.920 4.157 -9.878 1.00 98.06 201 LEU A CA 1
ATOM 1549 C C . LEU A 1 201 ? -2.454 3.971 -10.290 1.00 98.06 201 LEU A C 1
ATOM 1551 O O . LEU A 1 201 ? -2.191 3.701 -11.458 1.00 98.06 201 LEU A O 1
ATOM 1555 N N . LEU A 1 202 ? -1.514 4.043 -9.343 1.00 97.94 202 LEU A N 1
ATOM 1556 C CA . LEU A 1 202 ? -0.102 3.747 -9.599 1.00 97.94 202 LEU A CA 1
ATOM 1557 C C . LEU A 1 202 ? 0.124 2.274 -9.962 1.00 97.94 202 LEU A C 1
ATOM 1559 O O . LEU A 1 202 ? 0.912 1.984 -10.853 1.00 97.94 202 LEU A O 1
ATOM 1563 N N . VAL A 1 203 ? -0.603 1.340 -9.340 1.00 98.38 203 VAL A N 1
ATOM 1564 C CA . VAL A 1 203 ? -0.584 -0.075 -9.753 1.00 98.38 203 VAL A CA 1
ATOM 1565 C C . VAL A 1 203 ? -1.036 -0.224 -11.205 1.00 98.38 203 VAL A C 1
ATOM 1567 O O . VAL A 1 203 ? -0.385 -0.919 -11.981 1.00 98.38 203 VAL A O 1
ATOM 1570 N N . LEU A 1 204 ? -2.130 0.439 -11.594 1.00 98.06 204 LEU A N 1
ATOM 1571 C CA . LEU A 1 204 ? -2.608 0.410 -12.978 1.00 98.06 204 LEU A CA 1
ATOM 1572 C C . LEU A 1 204 ? -1.588 1.026 -13.945 1.00 98.06 204 LEU A C 1
ATOM 1574 O O . LEU A 1 204 ? -1.364 0.474 -15.019 1.00 98.06 204 LEU A O 1
ATOM 1578 N N . TRP A 1 205 ? -0.946 2.127 -13.553 1.00 97.69 205 TRP A N 1
ATOM 1579 C CA . TRP A 1 205 ? 0.130 2.764 -14.311 1.00 97.69 205 TRP A CA 1
ATOM 1580 C C . TRP A 1 205 ? 1.327 1.826 -14.526 1.00 97.69 205 TRP A C 1
ATOM 1582 O O . TRP A 1 205 ? 1.748 1.634 -15.667 1.00 97.69 205 TRP A O 1
ATOM 1592 N N . GLU A 1 206 ? 1.820 1.154 -13.486 1.00 97.56 206 GLU A N 1
ATOM 1593 C CA . GLU A 1 206 ? 2.924 0.196 -13.630 1.00 97.56 206 GLU A CA 1
ATOM 1594 C C . GLU A 1 206 ? 2.535 -1.020 -14.478 1.00 97.56 206 GLU A C 1
ATOM 1596 O O . GLU A 1 206 ? 3.336 -1.514 -15.272 1.00 97.56 206 GLU A O 1
ATOM 1601 N N . LEU A 1 207 ? 1.280 -1.476 -14.404 1.00 97.00 207 LEU A N 1
ATOM 1602 C CA . LEU A 1 207 ? 0.802 -2.547 -15.279 1.00 97.00 207 LEU A CA 1
ATOM 1603 C C . LEU A 1 207 ? 0.895 -2.168 -16.764 1.00 97.00 207 LEU A C 1
ATOM 1605 O O . LEU A 1 207 ? 1.201 -3.038 -17.578 1.00 97.00 207 LEU A O 1
ATOM 1609 N N . THR A 1 208 ? 0.722 -0.891 -17.132 1.00 96.19 208 THR A N 1
ATOM 1610 C CA . THR A 1 208 ? 0.924 -0.445 -18.527 1.00 96.19 208 THR A CA 1
ATOM 1611 C C . THR A 1 208 ? 2.364 -0.600 -19.020 1.00 96.19 208 THR A C 1
ATOM 1613 O O . THR A 1 208 ? 2.569 -0.746 -20.222 1.00 96.19 208 THR A O 1
ATOM 1616 N N . HIS A 1 209 ? 3.342 -0.648 -18.110 1.00 94.50 209 HIS A N 1
ATOM 1617 C CA . HIS A 1 209 ? 4.755 -0.875 -18.426 1.00 94.50 209 HIS A CA 1
ATOM 1618 C C . HIS A 1 209 ? 5.107 -2.370 -18.443 1.00 94.50 209 HIS A C 1
ATOM 1620 O O . HIS A 1 209 ? 5.991 -2.787 -19.187 1.00 94.50 209 HIS A O 1
ATOM 1626 N N . ILE A 1 210 ? 4.386 -3.195 -17.674 1.00 95.31 210 ILE A N 1
ATOM 1627 C CA . ILE A 1 210 ? 4.612 -4.647 -17.591 1.00 95.31 210 ILE A CA 1
ATOM 1628 C C . ILE A 1 210 ? 3.924 -5.407 -18.733 1.00 95.31 210 ILE A C 1
ATOM 1630 O O . ILE A 1 210 ? 4.520 -6.312 -19.313 1.00 95.31 210 ILE A O 1
ATOM 1634 N N . VAL A 1 211 ? 2.679 -5.057 -19.078 1.00 95.19 211 VAL A N 1
ATOM 1635 C CA . VAL A 1 211 ? 1.880 -5.776 -20.092 1.00 95.19 211 VAL A CA 1
ATOM 1636 C C . VAL A 1 211 ? 2.592 -5.905 -21.454 1.00 95.19 211 VAL A C 1
ATOM 1638 O O . VAL A 1 211 ? 2.581 -7.007 -22.009 1.00 95.19 211 VAL A O 1
ATOM 1641 N N . PRO A 1 212 ? 3.247 -4.860 -22.005 1.00 95.12 212 PRO A N 1
ATOM 1642 C CA . PRO A 1 212 ? 3.910 -4.945 -23.310 1.00 95.12 212 PRO A CA 1
ATOM 1643 C C . PRO A 1 212 ? 5.109 -5.902 -23.365 1.00 95.12 212 PRO A C 1
ATOM 1645 O O . PRO A 1 212 ? 5.493 -6.325 -24.452 1.00 95.12 212 PRO A O 1
ATOM 1648 N N . LEU A 1 213 ? 5.692 -6.272 -22.218 1.00 92.62 213 LEU A N 1
ATOM 1649 C CA . LEU A 1 213 ? 6.840 -7.188 -22.136 1.00 92.62 213 LEU A CA 1
ATOM 1650 C C . LEU A 1 213 ? 6.450 -8.664 -22.319 1.00 92.62 213 LEU A C 1
ATOM 1652 O O . LEU A 1 213 ? 7.318 -9.534 -22.383 1.00 92.62 213 LEU A O 1
ATOM 1656 N N . GLY A 1 214 ? 5.151 -8.952 -22.424 1.00 94.00 214 GLY A N 1
ATOM 1657 C CA . GLY A 1 214 ? 4.620 -10.281 -22.697 1.00 94.00 214 GLY A CA 1
ATOM 1658 C C . GLY A 1 214 ? 4.129 -11.023 -21.455 1.00 94.00 214 GLY A C 1
ATOM 1659 O O . GLY A 1 214 ? 4.182 -10.546 -20.320 1.00 94.00 214 GLY A O 1
ATOM 1660 N N . SER A 1 215 ? 3.614 -12.231 -21.681 1.00 94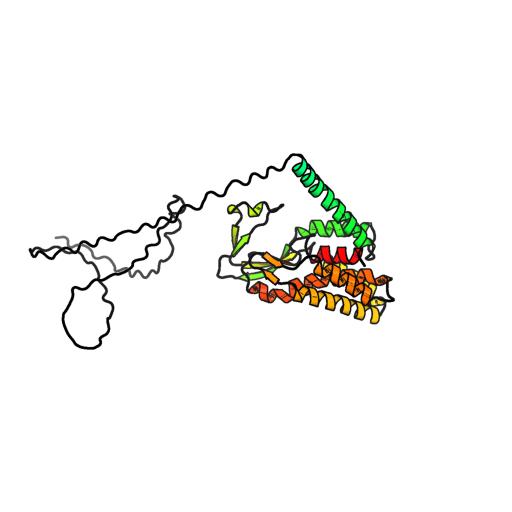.56 215 SER A N 1
ATOM 1661 C CA . SER A 1 215 ? 2.946 -13.020 -20.643 1.00 94.56 215 SER A CA 1
ATOM 1662 C C . SER A 1 215 ? 3.878 -13.475 -19.520 1.00 94.56 215 SER A C 1
ATOM 1664 O O . SER A 1 215 ? 3.406 -13.622 -18.398 1.00 94.56 215 SER A O 1
ATOM 1666 N N . ASP A 1 216 ? 5.177 -13.674 -19.781 1.00 95.44 216 ASP A N 1
ATOM 1667 C CA . ASP A 1 216 ? 6.137 -14.087 -18.741 1.00 95.44 216 ASP A CA 1
ATOM 1668 C C . ASP A 1 216 ? 6.267 -13.016 -17.643 1.00 95.44 216 ASP A C 1
ATOM 1670 O O . ASP A 1 216 ? 6.102 -13.313 -16.460 1.00 95.44 216 ASP A O 1
ATOM 1674 N N . ALA A 1 217 ? 6.434 -11.744 -18.031 1.00 96.12 217 ALA A N 1
ATOM 1675 C CA . ALA A 1 217 ? 6.483 -10.607 -17.108 1.00 96.12 217 ALA A CA 1
ATOM 1676 C C . ALA A 1 217 ? 5.219 -10.514 -16.236 1.00 96.12 217 ALA A C 1
ATOM 1678 O O . ALA A 1 217 ? 5.288 -10.323 -15.016 1.00 96.12 217 ALA A O 1
ATOM 1679 N N . LEU A 1 218 ? 4.051 -10.681 -16.861 1.00 96.88 218 LEU A N 1
ATOM 1680 C CA . LEU A 1 218 ? 2.763 -10.638 -16.174 1.00 96.88 218 LEU A CA 1
ATOM 1681 C C . LEU A 1 218 ? 2.592 -11.799 -15.199 1.00 96.88 218 LEU A C 1
ATOM 1683 O O . LEU A 1 218 ? 2.236 -11.570 -14.045 1.00 96.88 218 LEU A O 1
ATOM 1687 N N . VAL A 1 219 ? 2.876 -13.031 -15.627 1.00 97.62 219 VAL A N 1
ATOM 1688 C CA . VAL A 1 219 ? 2.762 -14.222 -14.774 1.00 97.62 219 VAL A CA 1
ATOM 1689 C C . VAL A 1 219 ? 3.683 -14.097 -13.569 1.00 97.62 219 VAL A C 1
ATOM 1691 O O . V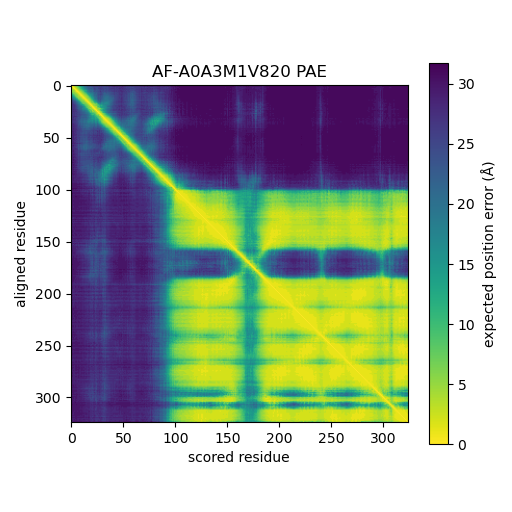AL A 1 219 ? 3.242 -14.306 -12.442 1.00 97.62 219 VAL A O 1
ATOM 1694 N N . ARG A 1 220 ? 4.933 -13.677 -13.769 1.00 97.88 220 ARG A N 1
ATOM 1695 C CA . ARG A 1 220 ? 5.869 -13.440 -12.666 1.00 97.88 220 ARG A CA 1
ATOM 1696 C C . ARG A 1 220 ? 5.358 -12.368 -11.707 1.00 97.88 220 ARG A C 1
ATOM 1698 O O . ARG A 1 220 ? 5.422 -12.561 -10.496 1.00 97.88 220 ARG A O 1
ATOM 1705 N N . THR A 1 221 ? 4.799 -11.271 -12.217 1.00 98.12 221 THR A N 1
ATOM 1706 C CA . THR A 1 221 ? 4.259 -10.181 -11.382 1.00 98.12 221 THR A CA 1
ATOM 1707 C C . THR A 1 221 ? 3.062 -10.657 -10.563 1.00 98.12 221 THR A C 1
ATOM 1709 O O . THR A 1 221 ? 2.961 -10.360 -9.370 1.00 98.12 221 THR A O 1
ATOM 1712 N N . LEU A 1 222 ? 2.185 -11.457 -11.177 1.00 98.12 222 LEU A N 1
ATOM 1713 C CA . LEU A 1 222 ? 1.065 -12.111 -10.505 1.00 98.12 222 LEU A CA 1
ATOM 1714 C C . LEU A 1 222 ? 1.542 -13.081 -9.424 1.00 98.12 222 LEU A C 1
ATOM 1716 O O . LEU A 1 222 ? 0.967 -13.080 -8.342 1.00 98.12 222 LEU A O 1
ATOM 1720 N N . VAL A 1 223 ? 2.602 -13.858 -9.666 1.00 98.44 223 VAL A N 1
ATOM 1721 C CA . VAL A 1 223 ? 3.188 -14.755 -8.656 1.00 98.44 223 VAL A CA 1
ATOM 1722 C C . VAL A 1 223 ? 3.722 -13.960 -7.463 1.00 98.44 223 VAL A C 1
ATOM 1724 O O . VAL A 1 223 ? 3.356 -14.264 -6.330 1.00 98.44 223 VAL A O 1
ATOM 1727 N N . VAL A 1 224 ? 4.523 -12.912 -7.692 1.00 98.56 224 VAL A N 1
ATOM 1728 C CA . VAL A 1 224 ? 5.049 -12.048 -6.612 1.00 98.56 224 VAL A CA 1
ATOM 1729 C C . VAL A 1 224 ? 3.902 -11.435 -5.804 1.00 98.56 224 VAL A C 1
ATOM 1731 O O . VAL A 1 224 ? 3.914 -11.452 -4.572 1.00 98.56 224 VAL A O 1
ATOM 1734 N N . THR A 1 225 ? 2.875 -10.948 -6.496 1.00 98.69 225 THR A N 1
ATOM 1735 C CA . THR A 1 225 ? 1.698 -10.337 -5.876 1.00 98.69 225 THR A CA 1
ATOM 1736 C C . THR A 1 225 ? 0.887 -11.359 -5.081 1.00 98.69 225 THR A C 1
ATOM 1738 O O . THR A 1 225 ? 0.524 -11.089 -3.940 1.00 98.69 225 THR A O 1
ATOM 1741 N N . ALA A 1 226 ? 0.644 -12.550 -5.629 1.00 98.62 226 ALA A N 1
ATOM 1742 C CA . ALA A 1 226 ? -0.091 -13.617 -4.957 1.00 98.62 226 ALA A CA 1
ATOM 1743 C C . ALA A 1 226 ? 0.624 -14.096 -3.685 1.00 98.62 226 ALA A C 1
ATOM 1745 O O . ALA A 1 226 ? -0.027 -14.288 -2.657 1.00 98.62 226 ALA A O 1
ATOM 1746 N N . LEU A 1 227 ? 1.956 -14.229 -3.726 1.00 98.62 227 LEU A N 1
ATOM 1747 C CA . LEU A 1 227 ? 2.763 -14.550 -2.546 1.00 98.62 227 LEU A CA 1
ATOM 1748 C C . LEU A 1 227 ? 2.592 -13.489 -1.454 1.00 98.62 227 LEU A C 1
ATOM 1750 O O . LEU A 1 227 ? 2.343 -13.836 -0.298 1.00 98.62 227 LEU A O 1
ATOM 1754 N N . ASN A 1 228 ? 2.664 -12.204 -1.815 1.00 98.44 228 ASN A N 1
ATOM 1755 C CA . ASN A 1 228 ? 2.513 -11.136 -0.833 1.00 98.44 228 ASN A CA 1
ATOM 1756 C C . ASN A 1 228 ? 1.082 -11.029 -0.280 1.00 98.44 228 ASN A C 1
ATOM 1758 O O . ASN A 1 228 ? 0.903 -10.857 0.924 1.00 98.44 228 ASN A O 1
ATOM 1762 N N . ILE A 1 229 ? 0.058 -11.199 -1.124 1.00 98.50 229 ILE A N 1
ATOM 1763 C CA . ILE A 1 229 ? -1.348 -11.270 -0.690 1.00 98.50 229 ILE A CA 1
ATOM 1764 C C . ILE A 1 229 ? -1.534 -12.403 0.320 1.00 98.50 229 ILE A C 1
ATOM 1766 O O . ILE A 1 229 ? -2.119 -12.181 1.378 1.00 98.50 229 ILE A O 1
ATOM 1770 N N . GLY A 1 230 ? -1.011 -13.598 0.028 1.00 98.19 230 GLY A N 1
ATOM 1771 C CA . GLY A 1 230 ? -1.097 -14.746 0.930 1.00 98.19 230 GLY A CA 1
ATOM 1772 C C . GLY A 1 230 ? -0.416 -14.491 2.276 1.00 98.19 230 GLY A C 1
ATOM 1773 O O . GLY A 1 230 ? -0.989 -14.795 3.323 1.00 98.19 230 GLY A O 1
ATOM 1774 N N . ALA A 1 231 ? 0.771 -13.877 2.266 1.00 97.94 231 ALA A N 1
ATOM 1775 C CA . ALA A 1 231 ? 1.489 -13.518 3.487 1.00 97.94 231 ALA A CA 1
ATOM 1776 C C . ALA A 1 231 ? 0.735 -12.468 4.321 1.00 97.94 231 ALA A C 1
ATOM 1778 O O . ALA A 1 231 ? 0.562 -12.647 5.527 1.00 97.94 231 ALA A O 1
ATOM 1779 N N . CYS A 1 232 ? 0.242 -11.402 3.683 1.00 96.62 232 CYS A N 1
ATOM 1780 C CA . CYS A 1 232 ? -0.542 -10.365 4.353 1.00 96.62 232 CYS A CA 1
ATOM 1781 C C . CYS A 1 232 ? -1.836 -10.942 4.939 1.00 96.62 232 CYS A C 1
ATOM 1783 O O . CYS A 1 232 ? -2.155 -10.666 6.092 1.00 96.62 232 CYS A O 1
ATOM 1785 N N . TYR A 1 233 ? -2.530 -11.802 4.188 1.00 96.56 233 TYR A N 1
ATOM 1786 C CA . TYR A 1 233 ? -3.740 -12.478 4.653 1.00 96.56 233 TYR A CA 1
ATOM 1787 C C . TYR A 1 233 ? -3.479 -13.365 5.876 1.00 96.56 233 TYR A C 1
ATOM 1789 O O . TYR A 1 233 ? -4.214 -13.307 6.856 1.00 96.56 233 TYR A O 1
ATOM 1797 N N . ALA A 1 234 ? -2.405 -14.156 5.870 1.00 96.88 234 ALA A N 1
ATOM 1798 C CA . ALA A 1 234 ? -2.104 -15.060 6.979 1.00 96.88 234 ALA A CA 1
ATOM 1799 C C . ALA A 1 234 ? -1.805 -14.325 8.300 1.00 96.88 234 ALA A C 1
ATOM 1801 O O . ALA A 1 234 ? -2.115 -14.838 9.383 1.00 96.88 234 ALA A O 1
ATOM 1802 N N . VAL A 1 235 ? -1.186 -13.143 8.208 1.00 95.25 235 VAL A N 1
ATOM 1803 C CA . VAL A 1 235 ? -0.715 -12.367 9.362 1.00 95.25 235 VAL A CA 1
ATOM 1804 C C . VAL A 1 235 ? -1.748 -11.347 9.849 1.00 95.25 235 VAL A C 1
ATOM 1806 O O . VAL A 1 235 ? -1.770 -11.039 11.042 1.00 95.25 235 VAL A O 1
ATOM 1809 N N . ALA A 1 236 ? -2.599 -10.827 8.964 1.00 92.81 236 ALA A N 1
ATOM 1810 C CA . ALA A 1 236 ? -3.618 -9.857 9.334 1.00 92.81 236 ALA A CA 1
ATOM 1811 C C . ALA A 1 236 ? -4.642 -10.442 10.319 1.00 92.81 236 ALA A C 1
ATOM 1813 O O . ALA A 1 236 ? -4.997 -11.626 10.290 1.00 92.81 236 ALA A O 1
ATOM 1814 N N . ARG A 1 237 ? -5.084 -9.594 11.251 1.00 90.06 237 ARG A N 1
ATOM 1815 C CA . ARG A 1 237 ? -6.077 -9.934 12.271 1.00 90.06 237 ARG A CA 1
ATOM 1816 C C . ARG A 1 237 ? -7.066 -8.778 12.445 1.00 90.06 237 ARG A C 1
ATOM 1818 O O . ARG A 1 237 ? -6.624 -7.641 12.628 1.00 90.06 237 ARG A O 1
ATOM 1825 N N . PRO A 1 238 ? -8.385 -9.034 12.437 1.00 86.44 238 PRO A N 1
ATOM 1826 C CA . PRO A 1 238 ? -9.367 -8.029 12.819 1.00 86.44 238 PRO A CA 1
ATOM 1827 C C . PRO A 1 238 ? -9.323 -7.801 14.338 1.00 86.44 238 PRO A C 1
ATOM 1829 O O . PRO A 1 238 ? -9.389 -8.742 15.129 1.00 86.44 238 PRO A O 1
ATOM 1832 N N . VAL A 1 239 ? -9.221 -6.541 14.752 1.00 83.12 239 VAL A N 1
ATOM 1833 C CA . VAL A 1 239 ? -9.146 -6.108 16.150 1.00 83.12 239 VAL A CA 1
ATOM 1834 C C . VAL A 1 239 ? -10.314 -5.161 16.467 1.00 83.12 239 VAL A C 1
ATOM 1836 O O . VAL A 1 239 ? -10.465 -4.125 15.808 1.00 83.12 239 VAL A O 1
ATOM 1839 N N . PRO A 1 240 ? -11.146 -5.469 17.484 1.00 76.81 240 PRO A N 1
ATOM 1840 C CA . PRO A 1 240 ? -12.260 -4.617 17.891 1.00 76.81 240 PRO A CA 1
ATOM 1841 C C . PRO A 1 240 ? -11.868 -3.173 18.192 1.00 76.81 240 PRO A C 1
ATOM 1843 O O . PRO A 1 240 ? -10.887 -2.919 18.884 1.00 76.81 240 PRO A O 1
ATOM 1846 N N . GLY A 1 241 ? -12.637 -2.224 17.652 1.00 71.31 241 GLY A N 1
ATOM 1847 C CA . GLY A 1 241 ? -12.397 -0.786 17.803 1.00 71.31 241 GLY A CA 1
ATOM 1848 C C . GLY A 1 241 ? -11.226 -0.211 16.992 1.00 71.31 241 GLY A C 1
ATOM 1849 O O . GLY A 1 241 ? -11.162 1.007 16.854 1.00 71.31 241 GLY A O 1
ATOM 1850 N N . LEU A 1 242 ? -10.342 -1.049 16.431 1.00 72.38 242 LEU A N 1
ATOM 1851 C CA . LEU A 1 242 ? -9.152 -0.621 15.679 1.00 72.38 242 LEU A CA 1
ATOM 1852 C C . LEU A 1 242 ? -9.211 -0.957 14.180 1.00 72.38 242 LEU A C 1
ATOM 1854 O O . LEU A 1 242 ? -8.582 -0.264 13.388 1.00 72.38 242 LEU A O 1
ATOM 1858 N N . GLY A 1 243 ? -9.981 -1.970 13.772 1.00 81.38 243 GLY A N 1
ATOM 1859 C CA . GLY A 1 243 ? -10.055 -2.409 12.374 1.00 81.38 243 GLY A CA 1
ATOM 1860 C C . GLY A 1 243 ? -9.125 -3.589 12.101 1.00 81.38 243 GLY A C 1
ATOM 1861 O O . GLY A 1 243 ? -9.065 -4.512 12.906 1.00 81.38 243 GLY A O 1
ATOM 1862 N N . ILE A 1 244 ? -8.437 -3.605 10.961 1.00 85.31 244 ILE A N 1
ATOM 1863 C CA . ILE A 1 244 ? -7.545 -4.706 10.567 1.00 85.31 244 ILE A CA 1
ATOM 1864 C C . ILE A 1 244 ? -6.109 -4.317 10.910 1.00 85.31 244 ILE A C 1
ATOM 1866 O O . ILE A 1 244 ? -5.648 -3.245 10.536 1.00 85.31 244 ILE A O 1
ATOM 1870 N N . MET A 1 245 ? -5.406 -5.185 11.637 1.00 86.06 245 MET A N 1
ATOM 1871 C CA . MET A 1 245 ? -4.034 -4.949 12.080 1.00 86.06 245 MET A CA 1
ATOM 1872 C C . MET A 1 245 ? -3.096 -6.019 11.525 1.00 86.06 245 MET A C 1
ATOM 1874 O O . MET A 1 245 ? -3.403 -7.211 11.552 1.00 86.06 245 MET A O 1
ATOM 1878 N N . MET A 1 246 ? -1.914 -5.592 11.086 1.00 89.56 246 MET A N 1
ATOM 1879 C CA . MET A 1 246 ? -0.782 -6.458 10.755 1.00 89.56 246 MET A CA 1
ATOM 1880 C C . MET A 1 246 ? 0.541 -5.714 11.008 1.00 89.56 246 MET A C 1
ATOM 1882 O O . MET A 1 246 ? 0.555 -4.482 11.013 1.00 89.56 246 MET A O 1
ATOM 1886 N N . PRO A 1 247 ? 1.674 -6.411 11.208 1.00 89.69 247 PRO A N 1
ATOM 1887 C CA . PRO A 1 247 ? 2.976 -5.762 11.310 1.00 89.69 247 PRO A CA 1
ATOM 1888 C C . PRO A 1 247 ? 3.356 -5.089 9.980 1.00 89.69 247 PRO A C 1
ATOM 1890 O O . PRO A 1 247 ? 3.423 -5.747 8.941 1.00 89.69 247 PRO A O 1
ATOM 1893 N N . GLY A 1 248 ? 3.648 -3.785 10.018 1.00 86.69 248 GLY A N 1
ATOM 1894 C CA . GLY A 1 248 ? 3.812 -2.955 8.813 1.00 86.69 248 GLY A CA 1
ATOM 1895 C C . GLY A 1 248 ? 4.959 -3.353 7.874 1.00 86.69 248 GLY A C 1
ATOM 1896 O O . GLY A 1 248 ? 4.918 -3.032 6.693 1.00 86.69 248 GLY A O 1
ATOM 1897 N N . PHE A 1 249 ? 5.962 -4.092 8.360 1.00 92.44 249 PHE A N 1
ATOM 1898 C CA . PHE A 1 249 ? 7.103 -4.528 7.544 1.00 92.44 249 PHE A CA 1
ATOM 1899 C C . PHE A 1 249 ? 6.878 -5.847 6.797 1.00 92.44 249 PHE A C 1
ATOM 1901 O O . PHE A 1 249 ? 7.689 -6.197 5.945 1.00 92.44 249 PHE A O 1
ATOM 1908 N N . VAL A 1 250 ? 5.796 -6.583 7.079 1.00 94.81 250 VAL A N 1
ATOM 1909 C CA . VAL A 1 250 ? 5.552 -7.889 6.440 1.00 94.81 250 VAL A CA 1
ATOM 1910 C C . VAL A 1 250 ? 5.421 -7.736 4.929 1.00 94.81 250 VAL A C 1
ATOM 1912 O O . VAL A 1 250 ? 6.153 -8.385 4.188 1.00 94.81 250 VAL A O 1
ATOM 1915 N N . SER A 1 251 ? 4.547 -6.837 4.475 1.00 96.38 251 SER A N 1
ATOM 1916 C CA . SER A 1 251 ? 4.320 -6.626 3.045 1.00 96.38 251 SER A CA 1
ATOM 1917 C C . SER A 1 251 ? 5.574 -6.189 2.275 1.00 96.38 251 SER A C 1
ATOM 1919 O O . SER A 1 251 ? 5.916 -6.867 1.305 1.00 96.38 251 SER A O 1
ATOM 1921 N N . PRO A 1 252 ? 6.313 -5.125 2.666 1.00 96.94 252 PRO A N 1
ATOM 1922 C CA . PRO A 1 252 ? 7.471 -4.697 1.887 1.00 96.94 252 PRO A CA 1
ATOM 1923 C C . PRO A 1 252 ? 8.574 -5.759 1.869 1.00 96.94 252 PRO A C 1
ATOM 1925 O O . PRO A 1 252 ? 9.175 -5.983 0.823 1.00 96.94 252 PRO A O 1
ATOM 1928 N N . LEU A 1 253 ? 8.817 -6.473 2.975 1.00 97.75 253 LEU A N 1
ATOM 1929 C CA . LEU A 1 253 ? 9.845 -7.519 3.011 1.00 97.75 253 LEU A CA 1
ATOM 1930 C C . LEU A 1 253 ? 9.486 -8.717 2.126 1.00 97.75 253 LEU A C 1
ATOM 1932 O O . LEU A 1 253 ? 10.350 -9.243 1.419 1.00 97.75 253 LEU A O 1
ATOM 1936 N N . VAL A 1 254 ? 8.221 -9.142 2.129 1.00 98.31 254 VAL A N 1
ATOM 1937 C CA . VAL A 1 254 ? 7.756 -10.233 1.264 1.00 98.31 254 VAL A CA 1
ATOM 1938 C C . VAL A 1 254 ? 7.761 -9.799 -0.203 1.00 98.31 254 VAL A C 1
ATOM 1940 O O . VAL A 1 254 ? 8.260 -10.541 -1.04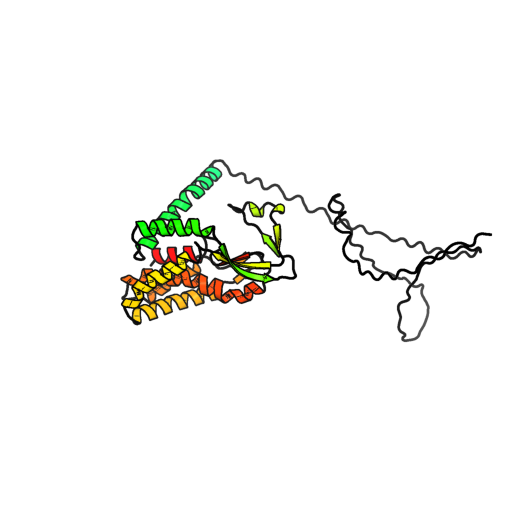1 1.00 98.31 254 VAL A O 1
ATOM 1943 N N . ALA A 1 255 ? 7.299 -8.590 -0.527 1.00 98.31 255 ALA A N 1
ATOM 1944 C CA . ALA A 1 255 ? 7.325 -8.062 -1.892 1.00 98.31 255 ALA A CA 1
ATOM 1945 C C . ALA A 1 255 ? 8.754 -7.942 -2.455 1.00 98.31 255 ALA A C 1
ATOM 1947 O O . ALA A 1 255 ? 9.016 -8.355 -3.587 1.00 98.31 255 ALA A O 1
ATOM 1948 N N . VAL A 1 256 ? 9.702 -7.433 -1.660 1.00 98.12 256 VAL A N 1
ATOM 1949 C CA . VAL A 1 256 ? 11.116 -7.321 -2.053 1.00 98.12 256 VAL A CA 1
ATOM 1950 C C . VAL A 1 256 ? 11.715 -8.710 -2.239 1.00 98.12 256 VAL A C 1
ATOM 1952 O O . VAL A 1 256 ? 12.202 -9.021 -3.320 1.00 98.12 256 VAL A O 1
ATOM 1955 N N . SER A 1 257 ? 11.627 -9.586 -1.237 1.00 98.06 257 SER A N 1
ATOM 1956 C CA . SER A 1 257 ? 12.205 -10.933 -1.336 1.00 98.06 257 SER A CA 1
ATOM 1957 C C . SER A 1 257 ? 11.613 -11.743 -2.495 1.00 98.06 257 SER A C 1
ATOM 1959 O O . SER A 1 257 ? 12.361 -12.321 -3.283 1.00 98.06 257 SER A O 1
ATOM 1961 N N . ALA A 1 258 ? 10.289 -11.733 -2.669 1.00 98.12 258 ALA A N 1
ATOM 1962 C CA . ALA A 1 258 ? 9.633 -12.430 -3.768 1.00 98.12 258 ALA A CA 1
ATOM 1963 C C . ALA A 1 258 ? 10.009 -11.838 -5.134 1.00 98.12 258 ALA A C 1
ATOM 1965 O O . ALA A 1 258 ? 10.273 -12.595 -6.065 1.00 98.12 258 ALA A O 1
ATOM 1966 N N . SER A 1 259 ? 10.089 -10.510 -5.273 1.00 97.69 259 SER A N 1
ATOM 1967 C CA . SER A 1 259 ? 10.488 -9.892 -6.545 1.00 97.69 259 SER A CA 1
ATOM 1968 C C . SER A 1 259 ? 11.941 -10.211 -6.906 1.00 97.69 259 SER A C 1
ATOM 1970 O O . SER A 1 259 ? 12.203 -10.577 -8.048 1.00 97.69 259 SER A O 1
ATOM 1972 N N . TRP A 1 260 ? 12.874 -10.190 -5.949 1.00 97.38 260 TRP A N 1
ATOM 1973 C CA . TRP A 1 260 ? 14.267 -10.600 -6.174 1.00 97.38 260 TRP A CA 1
ATOM 1974 C C . TRP A 1 260 ? 14.404 -12.063 -6.611 1.00 97.38 260 TRP A C 1
ATOM 1976 O O . TRP A 1 260 ? 15.255 -12.366 -7.445 1.00 97.38 260 TRP A O 1
ATOM 1986 N N . LEU A 1 261 ? 13.561 -12.958 -6.089 1.00 97.12 261 LEU A N 1
ATOM 1987 C CA . LEU A 1 261 ? 13.588 -14.383 -6.430 1.00 97.12 261 LEU A CA 1
ATOM 1988 C C . LEU A 1 261 ? 12.880 -14.706 -7.754 1.00 97.12 261 LEU A C 1
ATOM 1990 O O . LEU A 1 261 ? 13.340 -15.561 -8.504 1.00 97.12 261 LEU A O 1
ATOM 1994 N N . VAL A 1 262 ? 11.756 -14.053 -8.050 1.00 97.44 262 VAL A N 1
ATOM 1995 C CA . VAL A 1 262 ? 10.903 -14.398 -9.201 1.00 97.44 262 VAL A CA 1
ATOM 1996 C C . VAL A 1 262 ? 11.272 -13.592 -10.455 1.00 97.44 262 VAL A C 1
ATOM 1998 O O . VAL A 1 262 ? 11.152 -14.096 -11.574 1.00 97.44 262 VAL A O 1
ATOM 2001 N N . MET A 1 263 ? 11.786 -12.367 -10.299 1.00 95.75 263 MET A N 1
ATOM 2002 C CA . MET A 1 263 ? 12.179 -11.481 -11.413 1.00 95.75 263 MET A CA 1
ATOM 2003 C C . MET A 1 263 ? 13.637 -11.658 -11.846 1.00 95.75 263 MET A C 1
ATOM 2005 O O . MET A 1 263 ? 14.242 -10.754 -12.428 1.00 95.75 263 MET A O 1
ATOM 2009 N N . ILE A 1 264 ? 14.229 -12.825 -11.580 1.00 93.00 264 ILE A N 1
ATOM 2010 C CA . ILE A 1 264 ? 15.572 -13.151 -12.064 1.00 93.00 264 ILE A CA 1
ATOM 2011 C C . ILE A 1 264 ? 15.569 -13.088 -13.597 1.00 93.00 264 ILE A C 1
ATOM 2013 O O . ILE A 1 264 ? 14.754 -13.740 -14.256 1.00 93.00 264 ILE A O 1
ATOM 2017 N N . GLY A 1 265 ? 16.485 -12.286 -14.147 1.00 90.69 265 GLY A N 1
ATOM 2018 C CA . GLY A 1 265 ? 16.596 -12.020 -15.584 1.00 90.69 265 GLY A CA 1
ATOM 2019 C C . GLY A 1 265 ? 15.730 -10.865 -16.103 1.00 90.69 265 GLY A C 1
ATOM 2020 O O . GLY A 1 265 ? 15.792 -10.580 -17.293 1.00 90.69 265 GLY A O 1
ATOM 2021 N N . MET A 1 266 ? 14.959 -10.182 -15.244 1.00 92.12 266 MET A N 1
ATOM 2022 C CA . MET A 1 266 ? 14.101 -9.043 -15.621 1.00 92.12 266 MET A CA 1
ATOM 2023 C C . MET A 1 266 ? 14.270 -7.849 -14.655 1.00 92.12 266 MET A C 1
ATOM 2025 O O . MET A 1 266 ? 13.295 -7.414 -14.035 1.00 92.12 266 MET A O 1
ATOM 2029 N N . PRO A 1 267 ? 15.497 -7.311 -14.481 1.00 90.38 267 PRO A N 1
ATOM 2030 C CA . PRO A 1 267 ? 15.761 -6.252 -13.503 1.00 90.38 267 PRO A CA 1
ATOM 2031 C C . PRO A 1 267 ? 14.967 -4.966 -13.777 1.00 90.38 267 PRO A C 1
ATOM 2033 O O . PRO A 1 267 ? 14.563 -4.303 -12.826 1.00 90.38 267 PRO A O 1
ATOM 2036 N N . GLU A 1 268 ? 14.679 -4.671 -15.048 1.00 88.25 268 GLU A N 1
ATOM 2037 C CA . GLU A 1 268 ? 13.981 -3.451 -15.484 1.00 88.25 268 GLU A CA 1
ATOM 2038 C C . GLU A 1 268 ? 12.570 -3.306 -14.888 1.00 88.25 268 GLU A C 1
ATOM 2040 O O . GLU A 1 268 ? 12.131 -2.201 -14.595 1.00 88.25 268 GLU A O 1
ATOM 2045 N N . ILE A 1 269 ? 11.862 -4.419 -14.650 1.00 93.50 269 ILE A N 1
ATOM 2046 C CA . ILE A 1 269 ? 10.495 -4.409 -14.090 1.00 93.50 269 ILE A CA 1
ATOM 2047 C C . ILE A 1 269 ? 10.411 -4.902 -12.649 1.00 93.50 269 ILE A C 1
ATOM 2049 O O . ILE A 1 269 ? 9.324 -4.951 -12.071 1.00 93.50 269 ILE A O 1
ATOM 2053 N N . ARG A 1 270 ? 11.539 -5.280 -12.042 1.00 96.56 270 ARG A N 1
ATOM 2054 C CA . ARG A 1 270 ? 11.548 -5.818 -10.678 1.00 96.56 270 ARG A CA 1
ATOM 2055 C C . ARG A 1 270 ? 10.984 -4.811 -9.678 1.00 96.56 270 ARG A C 1
ATOM 2057 O O . ARG A 1 270 ? 10.183 -5.192 -8.828 1.00 96.56 270 ARG A O 1
ATOM 2064 N N . VAL A 1 271 ? 11.361 -3.539 -9.819 1.00 97.25 271 VAL A N 1
ATOM 2065 C CA . VAL A 1 271 ? 10.880 -2.436 -8.973 1.00 97.25 271 VAL A CA 1
ATOM 2066 C C . VAL A 1 271 ? 9.365 -2.262 -9.107 1.00 97.25 271 VAL A C 1
ATOM 2068 O O . VAL A 1 271 ? 8.664 -2.217 -8.097 1.00 97.25 271 VAL A O 1
ATOM 2071 N N . ALA A 1 272 ? 8.854 -2.256 -10.341 1.00 97.44 272 ALA A N 1
ATOM 2072 C CA . ALA A 1 272 ? 7.425 -2.173 -10.636 1.00 97.44 272 ALA A CA 1
ATOM 2073 C C . ALA A 1 272 ? 6.644 -3.340 -10.009 1.00 97.44 272 ALA A C 1
ATOM 2075 O O . ALA A 1 272 ? 5.640 -3.138 -9.327 1.00 97.44 272 ALA A O 1
ATOM 2076 N N . ALA A 1 273 ? 7.137 -4.571 -10.162 1.00 97.94 273 ALA A N 1
ATOM 2077 C CA . ALA A 1 273 ? 6.499 -5.746 -9.581 1.00 97.94 273 ALA A CA 1
ATOM 2078 C C . ALA A 1 273 ? 6.526 -5.750 -8.044 1.00 97.94 273 ALA A C 1
ATOM 2080 O O . ALA A 1 273 ? 5.536 -6.132 -7.418 1.00 97.94 273 ALA A O 1
ATOM 2081 N N . ALA A 1 274 ? 7.630 -5.309 -7.433 1.00 98.31 274 ALA A N 1
ATOM 2082 C CA . ALA A 1 274 ? 7.737 -5.158 -5.985 1.00 98.31 274 ALA A CA 1
ATOM 2083 C C . ALA A 1 274 ? 6.748 -4.109 -5.462 1.00 98.31 274 ALA A C 1
ATOM 2085 O O . ALA A 1 274 ? 6.062 -4.358 -4.472 1.00 98.31 274 ALA A O 1
ATOM 2086 N N . PHE A 1 275 ? 6.617 -2.973 -6.153 1.00 98.31 275 PHE A N 1
ATOM 2087 C CA . PHE A 1 275 ? 5.630 -1.947 -5.827 1.00 98.31 275 PHE A CA 1
ATOM 2088 C C . PHE A 1 275 ? 4.197 -2.483 -5.925 1.00 98.31 275 PHE A C 1
ATOM 2090 O O . PHE A 1 275 ? 3.437 -2.365 -4.963 1.00 98.31 275 PHE A O 1
ATOM 2097 N N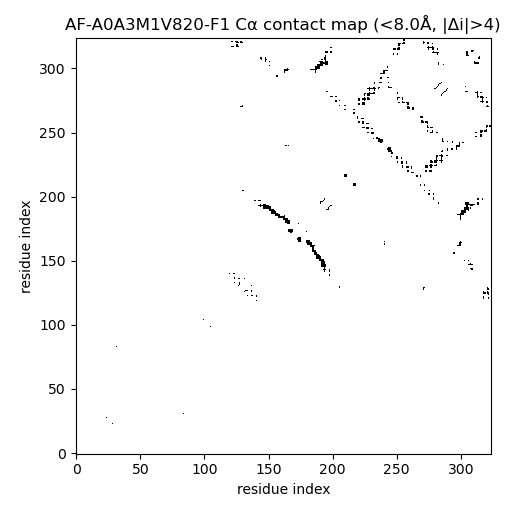 . ILE A 1 276 ? 3.838 -3.125 -7.045 1.00 98.50 276 ILE A N 1
ATOM 2098 C CA . ILE A 1 276 ? 2.500 -3.698 -7.257 1.00 98.50 276 ILE A CA 1
ATOM 2099 C C . ILE A 1 276 ? 2.166 -4.701 -6.156 1.00 98.50 276 ILE A C 1
ATOM 2101 O O . ILE A 1 276 ? 1.106 -4.605 -5.534 1.00 98.50 276 ILE A O 1
ATOM 2105 N N . ALA A 1 277 ? 3.081 -5.627 -5.867 1.00 98.50 277 ALA A N 1
ATOM 2106 C CA . ALA A 1 277 ? 2.895 -6.590 -4.795 1.00 98.50 277 ALA A CA 1
ATOM 2107 C C . ALA A 1 277 ? 2.793 -5.897 -3.431 1.00 98.50 277 ALA A C 1
ATOM 2109 O O . ALA A 1 277 ? 1.932 -6.266 -2.636 1.00 98.50 277 ALA A O 1
ATOM 2110 N N . GLY A 1 278 ? 3.628 -4.891 -3.160 1.00 97.88 278 GLY A N 1
ATOM 2111 C CA . GLY A 1 278 ? 3.640 -4.121 -1.916 1.00 97.88 278 GLY A CA 1
ATOM 2112 C C . GLY A 1 278 ? 2.336 -3.364 -1.651 1.00 97.88 278 GLY A C 1
ATOM 2113 O O . GLY A 1 278 ? 1.911 -3.298 -0.500 1.00 97.88 278 GLY A O 1
ATOM 2114 N N . VAL A 1 279 ? 1.674 -2.859 -2.698 1.00 97.75 279 VAL A N 1
ATOM 2115 C CA . VAL A 1 279 ? 0.362 -2.189 -2.621 1.00 97.75 279 VAL A CA 1
ATOM 2116 C C . VAL A 1 279 ? -0.780 -3.203 -2.525 1.00 97.75 279 VAL A C 1
ATOM 2118 O O . VAL A 1 279 ? -1.625 -3.107 -1.635 1.00 97.75 279 VAL A O 1
ATOM 2121 N N . LEU A 1 280 ? -0.819 -4.189 -3.427 1.00 98.19 280 LEU A N 1
ATOM 2122 C CA . LEU A 1 280 ? -1.918 -5.157 -3.501 1.00 98.19 280 LEU A CA 1
ATOM 2123 C C . LEU A 1 280 ? -1.906 -6.166 -2.348 1.00 98.19 280 LEU A C 1
ATOM 2125 O O . LEU A 1 280 ? -2.965 -6.677 -1.993 1.00 98.19 280 LEU A O 1
ATOM 2129 N N . GLY A 1 281 ? -0.749 -6.435 -1.739 1.00 97.25 281 GLY A N 1
ATOM 2130 C CA . GLY A 1 281 ? -0.610 -7.330 -0.590 1.00 97.25 281 GLY A CA 1
ATOM 2131 C C . GLY A 1 281 ? -1.491 -6.913 0.594 1.00 97.25 281 GLY A C 1
ATOM 2132 O O . GLY A 1 281 ? -2.411 -7.656 0.930 1.00 97.25 281 GLY A O 1
ATOM 2133 N N . PRO A 1 282 ? -1.278 -5.733 1.206 1.00 95.44 282 PRO A N 1
ATOM 2134 C CA . PRO A 1 282 ? -2.119 -5.222 2.284 1.00 95.44 282 PRO A CA 1
ATOM 2135 C C . PRO A 1 282 ? -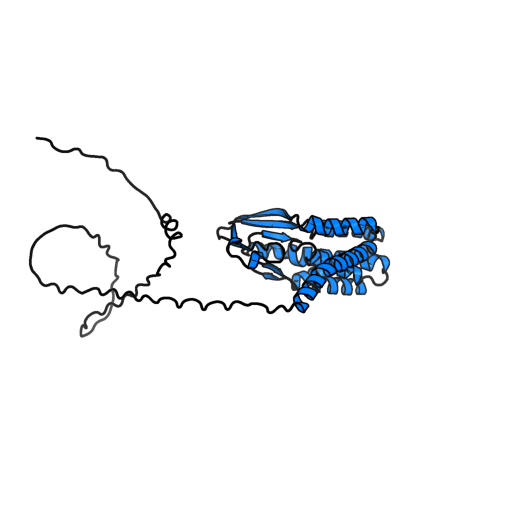3.542 -4.935 1.809 1.00 95.44 282 PRO A C 1
ATOM 2137 O O . PRO A 1 282 ? -4.487 -5.348 2.469 1.00 95.44 282 PRO A O 1
ATOM 2140 N N . LEU A 1 283 ? -3.714 -4.314 0.635 1.00 95.44 283 LEU A N 1
ATOM 2141 C CA . LEU A 1 283 ? -5.045 -3.963 0.136 1.00 95.44 283 LEU A CA 1
ATOM 2142 C C . LEU A 1 283 ? -5.938 -5.199 -0.031 1.00 95.44 283 LEU A C 1
ATOM 2144 O O . LEU A 1 283 ? -7.055 -5.241 0.471 1.00 95.44 283 LEU A O 1
ATOM 2148 N N . VAL A 1 284 ? -5.472 -6.220 -0.747 1.00 96.44 284 VAL A N 1
ATOM 2149 C CA . VAL A 1 284 ? -6.282 -7.417 -0.994 1.00 96.44 284 VAL A CA 1
ATOM 2150 C C . VAL A 1 284 ? -6.191 -8.367 0.195 1.00 96.44 284 VAL A C 1
ATOM 2152 O O . VAL A 1 284 ? -7.216 -8.784 0.727 1.00 96.44 284 VAL A O 1
ATOM 2155 N N . GLY A 1 285 ? -4.972 -8.699 0.619 1.00 94.31 285 GLY A N 1
ATOM 2156 C CA . GLY A 1 285 ? -4.698 -9.707 1.639 1.00 94.31 285 GLY A CA 1
ATOM 2157 C C . GLY A 1 285 ? -5.152 -9.308 3.037 1.00 94.31 285 GLY A C 1
ATOM 2158 O O . GLY A 1 285 ? -5.809 -10.100 3.711 1.00 94.31 285 GLY A O 1
ATOM 2159 N N . ALA A 1 286 ? -4.839 -8.089 3.477 1.00 91.50 286 ALA A N 1
ATOM 2160 C CA . ALA A 1 286 ? -5.282 -7.614 4.781 1.00 91.50 286 ALA A CA 1
ATOM 2161 C C . ALA A 1 286 ? -6.705 -7.062 4.687 1.00 91.50 286 ALA A C 1
ATOM 2163 O O . ALA A 1 286 ? -7.606 -7.652 5.279 1.00 91.50 286 ALA A O 1
ATOM 2164 N N . ASP A 1 287 ? -6.926 -6.010 3.897 1.00 90.44 287 ASP A N 1
ATOM 2165 C CA . ASP A 1 287 ? -8.171 -5.247 3.960 1.00 90.44 287 ASP A CA 1
ATOM 2166 C C . ASP A 1 287 ? -9.349 -6.000 3.337 1.00 90.44 287 ASP A C 1
ATOM 2168 O O . ASP A 1 287 ? -10.297 -6.352 4.042 1.00 90.44 287 ASP A O 1
ATOM 2172 N N . LEU A 1 288 ? -9.306 -6.287 2.029 1.00 92.12 288 LEU A N 1
ATOM 2173 C CA . LEU A 1 288 ? -10.466 -6.821 1.303 1.00 92.12 288 LEU A CA 1
ATOM 2174 C C . LEU A 1 288 ? -10.872 -8.230 1.753 1.00 92.12 288 LEU A C 1
ATOM 2176 O O . LEU A 1 288 ? -12.067 -8.491 1.923 1.00 92.12 288 LEU A O 1
ATOM 2180 N N . LEU A 1 289 ? -9.913 -9.140 1.950 1.00 93.56 289 LEU A N 1
ATOM 2181 C CA . LEU A 1 289 ? -10.216 -10.527 2.317 1.00 93.56 289 LEU A CA 1
ATOM 2182 C C . LEU A 1 289 ? -10.761 -10.666 3.750 1.00 93.56 289 LEU A C 1
ATOM 2184 O O . LEU A 1 289 ? -11.587 -11.551 3.983 1.00 93.56 289 LEU A O 1
ATOM 2188 N N . HIS A 1 290 ? -10.411 -9.764 4.677 1.00 90.12 290 HIS A N 1
ATOM 2189 C CA . HIS A 1 290 ? -10.947 -9.763 6.049 1.00 90.12 290 HIS A CA 1
ATOM 2190 C C . HIS A 1 290 ? -12.202 -8.896 6.230 1.00 90.12 290 HIS A C 1
ATOM 2192 O O . HIS A 1 290 ? -12.799 -8.908 7.310 1.00 90.12 290 HIS A O 1
ATOM 2198 N N . LEU A 1 291 ? -12.681 -8.188 5.194 1.00 85.94 291 LEU A N 1
ATOM 2199 C CA . LEU A 1 291 ? -13.878 -7.335 5.293 1.00 85.94 291 LEU A CA 1
ATOM 2200 C C . LEU A 1 291 ? -15.091 -8.061 5.887 1.00 85.94 291 LEU A C 1
ATOM 2202 O O . LEU A 1 291 ? -15.889 -7.446 6.592 1.00 85.94 291 LEU A O 1
ATOM 2206 N N . ARG A 1 292 ? -15.251 -9.363 5.613 1.00 84.31 292 ARG A N 1
ATOM 2207 C CA . ARG A 1 292 ? -16.361 -10.166 6.156 1.00 84.31 292 ARG A CA 1
ATOM 2208 C C . ARG A 1 292 ? -16.289 -10.306 7.674 1.00 84.31 292 ARG A C 1
ATOM 2210 O O . ARG A 1 292 ? -17.321 -10.211 8.328 1.00 84.31 292 ARG A O 1
ATOM 2217 N N . GLU A 1 293 ? -15.096 -10.489 8.223 1.00 83.25 293 GLU A N 1
ATOM 2218 C CA . GLU A 1 293 ? -14.875 -10.634 9.664 1.00 83.25 293 GLU A CA 1
ATOM 2219 C C . GLU A 1 293 ? -15.067 -9.295 10.379 1.00 83.25 293 GLU A C 1
ATOM 2221 O O . GLU A 1 293 ? -15.690 -9.236 11.437 1.00 83.25 293 GLU A O 1
ATOM 2226 N N . VAL A 1 294 ? -14.654 -8.192 9.746 1.00 77.69 294 VAL A N 1
ATOM 2227 C CA . VAL A 1 294 ? -14.851 -6.836 10.284 1.00 77.69 294 VAL A CA 1
ATOM 2228 C C . VAL A 1 294 ? -16.330 -6.435 10.322 1.00 77.69 294 VAL A C 1
ATOM 2230 O O . VAL A 1 294 ? -16.739 -5.663 11.187 1.00 77.69 294 VAL A O 1
ATOM 2233 N N . ARG A 1 295 ? -17.195 -7.024 9.482 1.00 74.31 295 ARG A N 1
ATOM 2234 C CA . ARG A 1 295 ? -18.658 -6.880 9.635 1.00 74.31 295 ARG A CA 1
ATOM 2235 C C . ARG A 1 295 ? -19.190 -7.510 10.922 1.00 74.31 295 ARG A C 1
ATOM 2237 O O . ARG A 1 295 ? -20.294 -7.166 11.327 1.00 74.31 295 ARG A O 1
ATOM 2244 N N . GLY A 1 296 ? -18.454 -8.385 11.596 1.00 70.50 296 GLY A N 1
ATOM 2245 C CA . GLY A 1 296 ? -18.800 -8.846 12.944 1.00 70.50 296 GLY A CA 1
ATOM 2246 C C . GLY A 1 296 ? -18.359 -7.877 14.044 1.00 70.50 296 GLY A C 1
ATOM 2247 O O . GLY A 1 296 ? -18.795 -8.003 15.182 1.00 70.50 296 GLY A O 1
ATOM 2248 N N . VAL A 1 297 ? -17.510 -6.902 13.710 1.00 71.50 297 VAL A N 1
ATOM 2249 C CA . VAL A 1 297 ? -16.823 -6.052 14.676 1.00 71.50 297 VAL A CA 1
ATOM 2250 C C . VAL A 1 297 ? -17.499 -4.687 14.814 1.00 71.50 297 VAL A C 1
ATOM 2252 O O . VAL A 1 297 ? -17.861 -4.005 13.854 1.00 71.50 297 VAL A O 1
ATOM 2255 N N . ALA A 1 298 ? -17.646 -4.308 16.072 1.00 66.19 298 ALA A N 1
ATOM 2256 C CA . ALA A 1 298 ? -18.146 -3.050 16.581 1.00 66.19 298 ALA A CA 1
ATOM 2257 C C . ALA A 1 298 ? -17.168 -1.880 16.294 1.00 66.19 298 ALA A C 1
ATOM 2259 O O . ALA A 1 298 ? -16.143 -1.753 16.966 1.00 66.19 298 ALA A O 1
ATOM 2260 N N . MET A 1 299 ? -17.447 -1.040 15.282 1.00 72.69 299 MET A N 1
ATOM 2261 C CA . MET A 1 299 ? -16.686 0.194 15.003 1.00 72.69 299 MET A CA 1
ATOM 2262 C C . MET A 1 299 ? -17.511 1.255 14.253 1.00 72.69 299 MET A C 1
ATOM 2264 O O . MET A 1 299 ? -18.401 0.924 13.471 1.00 72.69 299 MET A O 1
ATOM 2268 N N . GLY A 1 300 ? -17.213 2.540 14.477 1.00 73.94 300 GLY A N 1
ATOM 2269 C CA . GLY A 1 300 ? -17.945 3.660 13.861 1.00 73.94 300 GLY A CA 1
ATOM 2270 C C . GLY A 1 300 ? -17.637 3.906 12.383 1.00 73.94 300 GLY A C 1
ATOM 2271 O O . GLY A 1 300 ? -18.530 4.202 11.591 1.00 73.94 300 GLY A O 1
ATOM 2272 N N . MET A 1 301 ? -16.366 3.794 11.998 1.00 78.12 301 MET A N 1
ATOM 2273 C CA . MET A 1 301 ? -15.925 3.954 10.615 1.00 78.12 301 MET A CA 1
ATOM 2274 C C . MET A 1 301 ? -14.704 3.080 10.359 1.00 78.12 301 MET A C 1
ATOM 2276 O O . MET A 1 301 ? -13.731 3.167 11.102 1.00 78.12 301 MET A O 1
ATOM 2280 N N . LEU A 1 302 ? -14.762 2.273 9.303 1.00 85.94 302 LEU A N 1
ATOM 2281 C CA . LEU A 1 302 ? -13.636 1.543 8.732 1.00 85.94 302 LEU A CA 1
ATOM 2282 C C . LEU A 1 302 ? -13.221 2.264 7.455 1.00 85.94 302 LEU A C 1
ATOM 2284 O O . LEU A 1 302 ? -14.003 2.316 6.510 1.00 85.94 302 LEU A O 1
ATOM 2288 N N . SER A 1 303 ? -12.015 2.817 7.414 1.00 87.25 303 SER A N 1
ATOM 2289 C CA . SER A 1 303 ? -11.479 3.402 6.187 1.00 87.25 303 SER A CA 1
ATOM 2290 C C . SER A 1 303 ? -10.340 2.538 5.647 1.00 87.25 303 SER A C 1
ATOM 2292 O O . SER A 1 303 ? -9.334 2.353 6.326 1.00 87.25 303 SER A O 1
ATOM 2294 N N . ILE A 1 304 ? -10.524 1.993 4.442 1.00 88.56 304 ILE A N 1
ATOM 2295 C CA . ILE A 1 304 ? -9.513 1.236 3.689 1.00 88.56 304 ILE A CA 1
ATOM 2296 C C . ILE A 1 304 ? -8.497 2.239 3.136 1.00 88.56 304 ILE A C 1
ATOM 2298 O O . ILE A 1 304 ? -8.890 3.195 2.459 1.00 88.56 304 ILE A O 1
ATOM 2302 N N . GLY A 1 305 ? -7.208 2.062 3.427 1.00 82.44 305 GLY A N 1
ATOM 2303 C CA . GLY A 1 305 ? -6.215 3.122 3.201 1.00 82.44 305 GLY A CA 1
ATOM 2304 C C . GLY A 1 305 ? -6.273 4.241 4.258 1.00 82.44 305 GLY A C 1
ATOM 2305 O O . GLY A 1 305 ? -5.713 5.320 4.061 1.00 82.44 305 GLY A O 1
ATOM 2306 N N . GLY A 1 306 ? -7.052 4.054 5.328 1.00 67.00 306 GLY A N 1
ATOM 2307 C CA . GLY A 1 306 ? -7.576 5.113 6.189 1.00 67.00 306 GLY A CA 1
ATOM 2308 C C . GLY A 1 306 ? -6.612 5.711 7.200 1.00 67.00 306 GLY A C 1
ATOM 2309 O O . GLY A 1 306 ? -6.855 6.828 7.659 1.00 67.00 306 GLY A O 1
ATOM 2310 N N . ALA A 1 307 ? -5.507 5.030 7.516 1.00 62.97 307 ALA A N 1
ATOM 2311 C CA . ALA A 1 307 ? -4.423 5.653 8.281 1.00 62.97 307 ALA A CA 1
ATOM 2312 C C . ALA A 1 307 ? -3.710 6.763 7.471 1.00 62.97 307 ALA A C 1
ATOM 2314 O O . ALA A 1 307 ? -2.865 7.485 8.004 1.00 62.97 307 ALA A O 1
ATOM 2315 N N . GLY A 1 308 ? -4.082 6.938 6.195 1.00 59.34 308 GLY A N 1
ATOM 2316 C CA . GLY A 1 308 ? -3.582 7.969 5.300 1.00 59.34 308 GLY A CA 1
ATOM 2317 C C . GLY A 1 308 ? -2.282 7.551 4.620 1.00 59.34 308 GLY A C 1
ATOM 2318 O O . GLY A 1 308 ? -2.090 6.390 4.271 1.00 59.34 308 GLY A O 1
ATOM 2319 N N . THR A 1 309 ? -1.355 8.493 4.437 1.00 56.03 309 THR A N 1
ATOM 2320 C CA . THR A 1 309 ? -0.033 8.230 3.828 1.00 56.03 309 THR A CA 1
ATOM 2321 C C . THR A 1 309 ? 0.834 7.269 4.641 1.00 56.03 309 THR A C 1
ATOM 2323 O O . THR A 1 309 ? 1.797 6.716 4.119 1.00 56.03 309 THR A O 1
ATOM 2326 N N . PHE A 1 310 ? 0.504 7.092 5.921 1.00 67.31 310 PHE A N 1
ATOM 2327 C CA . PHE A 1 310 ? 1.179 6.186 6.846 1.00 67.31 310 PHE A CA 1
ATOM 2328 C C . PHE A 1 310 ? 0.500 4.818 6.940 1.00 67.31 310 PHE A C 1
ATOM 2330 O O . PHE A 1 310 ? 0.854 4.021 7.808 1.00 67.31 310 PHE A O 1
ATOM 2337 N N . ASP A 1 311 ? -0.479 4.542 6.077 1.00 78.31 311 ASP A N 1
ATOM 2338 C CA . ASP A 1 311 ? -1.084 3.222 6.017 1.00 78.31 311 ASP A CA 1
ATOM 2339 C C . ASP A 1 311 ? -0.136 2.194 5.391 1.00 78.31 311 ASP A C 1
ATOM 2341 O O . ASP A 1 311 ? 0.746 2.516 4.582 1.00 78.31 311 ASP A O 1
ATOM 2345 N N . GLY A 1 312 ? -0.364 0.930 5.745 1.00 83.69 312 GLY A N 1
ATOM 2346 C CA . GLY A 1 312 ? 0.351 -0.220 5.229 1.00 83.69 312 GLY A CA 1
ATOM 2347 C C . GLY A 1 312 ? 0.376 -0.238 3.705 1.00 83.69 312 GLY A C 1
ATOM 2348 O O . GLY A 1 312 ? 1.409 -0.574 3.151 1.00 83.69 312 GLY A O 1
ATOM 2349 N N . ILE A 1 313 ? -0.681 0.192 3.010 1.00 92.81 313 ILE A N 1
ATOM 2350 C CA . ILE A 1 313 ? -0.727 0.196 1.537 1.00 92.81 313 ILE A CA 1
ATOM 2351 C C . ILE A 1 313 ? 0.366 1.097 0.931 1.00 92.81 313 ILE A C 1
ATOM 2353 O O . ILE A 1 313 ? 1.190 0.627 0.143 1.00 92.81 313 ILE A O 1
ATOM 2357 N N . VAL A 1 314 ? 0.399 2.384 1.304 1.00 94.12 314 VAL A N 1
ATOM 2358 C CA . VAL A 1 314 ? 1.340 3.370 0.735 1.00 94.12 314 VAL A CA 1
ATOM 2359 C C . VAL A 1 314 ? 2.768 3.043 1.146 1.00 94.12 314 VAL A C 1
ATOM 2361 O O . VAL A 1 314 ? 3.643 2.919 0.288 1.00 94.12 314 VAL A O 1
ATOM 2364 N N . LEU A 1 315 ? 3.010 2.876 2.450 1.00 92.50 315 LEU A N 1
ATOM 2365 C CA . LEU A 1 315 ? 4.359 2.641 2.957 1.00 92.50 315 LEU A CA 1
ATOM 2366 C C . LEU A 1 315 ? 4.932 1.323 2.437 1.00 92.50 315 LEU A C 1
ATOM 2368 O O . LEU A 1 315 ? 6.104 1.286 2.078 1.00 92.50 315 LEU A O 1
ATOM 2372 N N . SER A 1 316 ? 4.125 0.263 2.332 1.00 94.88 316 SER A N 1
ATOM 2373 C CA . SER A 1 316 ? 4.610 -1.015 1.799 1.00 94.88 316 SER A CA 1
ATOM 2374 C C . SER A 1 316 ? 4.999 -0.913 0.332 1.00 94.88 316 SER A C 1
ATOM 2376 O O . SER A 1 316 ? 6.058 -1.411 -0.036 1.00 94.88 316 SER A O 1
ATOM 2378 N N . GLY A 1 317 ? 4.184 -0.253 -0.499 1.00 96.19 317 GLY A N 1
ATOM 2379 C CA . GLY A 1 317 ? 4.506 -0.037 -1.910 1.00 96.19 317 GLY A CA 1
ATOM 2380 C C . GLY A 1 317 ? 5.797 0.762 -2.084 1.00 96.19 317 GLY A C 1
ATOM 2381 O O . GLY A 1 317 ? 6.712 0.324 -2.780 1.00 96.19 317 GLY A O 1
ATOM 2382 N N . ILE A 1 318 ? 5.905 1.903 -1.400 1.00 96.00 318 ILE A N 1
ATOM 2383 C CA . ILE A 1 318 ? 7.072 2.793 -1.486 1.00 96.00 318 ILE A CA 1
ATOM 2384 C C . ILE A 1 318 ? 8.338 2.104 -0.968 1.00 96.00 318 ILE A C 1
ATOM 2386 O O . ILE A 1 318 ? 9.359 2.115 -1.653 1.00 96.00 318 ILE A O 1
ATOM 2390 N N . LEU A 1 319 ? 8.285 1.462 0.202 1.00 95.81 319 LEU A N 1
ATOM 2391 C CA . LEU A 1 319 ? 9.434 0.732 0.744 1.00 95.81 319 LEU A CA 1
ATOM 2392 C C . LEU A 1 319 ? 9.846 -0.425 -0.169 1.00 95.81 319 LEU A C 1
ATOM 2394 O O . LEU A 1 319 ? 11.040 -0.628 -0.378 1.00 95.81 319 LEU A O 1
ATOM 2398 N N . ALA A 1 320 ? 8.886 -1.150 -0.751 1.00 96.88 320 ALA A N 1
ATOM 2399 C CA . ALA A 1 320 ? 9.190 -2.217 -1.696 1.00 96.88 320 ALA A CA 1
ATOM 2400 C C . ALA A 1 320 ? 9.885 -1.686 -2.958 1.00 96.88 320 ALA A C 1
ATOM 2402 O O . ALA A 1 320 ? 10.876 -2.266 -3.392 1.00 96.88 320 ALA A O 1
ATOM 2403 N N . ALA A 1 321 ? 9.424 -0.559 -3.505 1.00 96.81 321 ALA A N 1
ATOM 2404 C CA . ALA A 1 321 ? 10.036 0.071 -4.673 1.00 96.81 321 ALA A CA 1
ATOM 2405 C C . ALA A 1 321 ? 11.464 0.575 -4.399 1.00 96.81 321 ALA A C 1
ATOM 2407 O O . ALA A 1 321 ? 12.348 0.457 -5.244 1.00 96.81 321 ALA A O 1
ATOM 2408 N N . VAL A 1 322 ? 11.717 1.132 -3.211 1.00 95.44 322 VAL A N 1
ATOM 2409 C CA . VAL A 1 322 ? 13.056 1.624 -2.848 1.00 95.44 322 VAL A CA 1
ATOM 2410 C C . VAL A 1 322 ? 14.043 0.472 -2.654 1.00 95.44 322 VAL A C 1
ATOM 2412 O O . VAL A 1 322 ? 15.201 0.603 -3.044 1.00 95.44 322 VAL A O 1
ATOM 2415 N N . LEU A 1 323 ? 13.601 -0.646 -2.073 1.00 94.69 323 LEU A N 1
ATOM 2416 C CA . LEU A 1 323 ? 14.464 -1.773 -1.697 1.00 94.69 323 LEU A CA 1
ATOM 2417 C C . LEU A 1 323 ? 14.634 -2.846 -2.792 1.00 94.69 323 LEU A C 1
ATOM 2419 O O . LEU A 1 323 ? 15.494 -3.721 -2.660 1.00 94.69 323 LEU A O 1
ATOM 2423 N N . ALA A 1 324 ? 13.825 -2.808 -3.852 1.00 91.75 324 ALA A N 1
ATOM 2424 C CA . ALA A 1 324 ? 13.941 -3.684 -5.023 1.00 91.75 324 ALA A CA 1
ATOM 2425 C C . ALA A 1 324 ? 14.997 -3.198 -6.037 1.00 91.75 324 ALA A C 1
ATOM 2427 O O . ALA A 1 324 ? 15.554 -4.062 -6.757 1.00 91.75 324 ALA A O 1
#

Radius of gyration: 34.28 Å; Cα contacts (8 Å, |Δi|>4): 405; chains: 1; bounding box: 97×59×93 Å